Protein AF-A0A961WEQ8-F1 (afdb_monomer)

Sequence (179 aa):
ESLFETARTTGMIYLILLGAEMLKIFMSRAGLPQETAIFMANSGLEPMTVMILLLIALILLGCLMDSLSMILLVIPFFWPVLLEINGGLYQGAEGAGFGMSTEELKIWFGILALIVVELGLITPPVGMNVFVISALAEDTPMSETFKGVMPFFVAELLRVALLLAFPAVALWLPRLLSS

Foldseek 3Di:
DVVVVVVVVVVVLVVLLVVLVVVVVVCVVVCVLVVLLVVVLVVPDQLLVVVVVLLVVLLVVLLPDALSNCVSHVLSSNLSSSQVQQPHDADDLPPGSLSHGSVLVSQLSVVLSNLSSVLSCCDPDPVVVLVVVCVVVVPDDSVVSNVVCVVVSVVSVVVSVCCSVCVCVSCVVVVVVVD

Secondary structure (DSSP, 8-state):
-HHHHHHHHHHHHHHHHHHHHHHHHHHHHHTHHHHHHHHHHHTT--HHHHHHHHHHHHHHHHTTS-HHHIIIIIHHHHHHHHHHHHTSTT--STT-TTSS-HHHHHHHHHHHHHHHHHHHHHSTTT-HHHHHHHHH-TTS-HHHHHHHHHHHHHHHHHHHHHHHH-HHHHHHHHHHH--

Radius of gyration: 18.78 Å; Cα contacts (8 Å, |Δi|>4): 156; chains: 1; bounding box: 44×37×52 Å

Solvent-accessible surface area (backbone atoms only — not comparable to full-atom values): 9636 Å² total; per-residue (Å²): 107,71,68,57,54,52,50,51,54,52,48,52,53,52,50,51,52,52,54,28,53,53,48,51,53,50,41,61,72,69,38,51,39,58,53,53,24,52,52,50,63,71,64,74,60,54,52,66,57,53,50,54,54,49,51,52,51,43,34,62,47,17,26,76,42,57,60,68,61,39,61,60,42,52,51,66,48,50,45,57,26,55,33,53,57,28,62,33,90,84,28,47,38,78,87,17,50,76,57,41,28,42,68,56,47,50,52,50,48,51,53,53,50,53,53,33,33,57,47,7,32,60,38,89,84,54,12,53,60,54,49,55,51,37,68,73,37,79,92,49,60,62,69,56,56,53,58,69,44,46,64,55,54,53,53,50,52,51,48,52,52,48,46,67,77,38,50,62,72,72,43,50,61,58,55,64,73,75,105

Structure (mmCIF, N/CA/C/O backbone):
data_AF-A0A961WEQ8-F1
#
_entry.id   AF-A0A961WEQ8-F1
#
loop_
_atom_site.group_PDB
_atom_site.id
_atom_site.type_symbol
_atom_site.label_atom_id
_atom_site.label_alt_id
_atom_site.label_comp_id
_atom_site.label_asym_id
_atom_site.label_entity_id
_atom_site.label_seq_id
_atom_site.pdbx_PDB_ins_code
_atom_site.Cartn_x
_atom_site.Cartn_y
_atom_site.Cartn_z
_atom_site.occupancy
_atom_site.B_iso_or_equiv
_atom_site.auth_seq_id
_atom_site.auth_comp_id
_atom_site.auth_asym_id
_atom_site.auth_atom_id
_atom_site.pdbx_PDB_model_num
ATOM 1 N N . GLU A 1 1 ? -9.902 22.973 26.459 1.00 73.19 1 GLU A N 1
ATOM 2 C CA . GLU A 1 1 ? -9.708 21.509 26.504 1.00 73.19 1 GLU A CA 1
ATOM 3 C C . GLU A 1 1 ? -9.615 20.911 25.106 1.00 73.19 1 GLU A C 1
ATOM 5 O O . GLU A 1 1 ? -8.543 20.451 24.742 1.00 73.19 1 GLU A O 1
ATOM 10 N N . SER A 1 2 ? -10.638 21.080 24.263 1.00 85.19 2 SER A N 1
ATOM 11 C CA . SER A 1 2 ? -10.673 20.544 22.889 1.00 85.19 2 SER A CA 1
ATOM 12 C C . SER A 1 2 ? -9.506 21.010 21.999 1.00 85.19 2 SER A C 1
ATOM 14 O O . SER A 1 2 ? -8.975 20.232 21.220 1.00 85.19 2 SER A O 1
ATOM 16 N N . LEU A 1 3 ? -9.0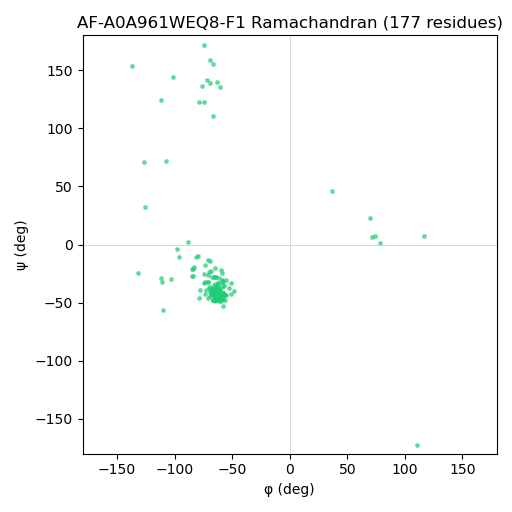33 22.259 22.146 1.00 90.56 3 LEU A N 1
ATOM 17 C CA . LEU A 1 3 ? -7.837 22.741 21.430 1.00 90.56 3 LEU A CA 1
ATOM 18 C C . LEU A 1 3 ? -6.551 22.011 21.846 1.00 90.56 3 LEU A C 1
ATOM 20 O O . LEU A 1 3 ? -5.668 21.805 21.019 1.00 90.56 3 LEU A O 1
ATOM 24 N N . PHE A 1 4 ? -6.438 21.624 23.118 1.00 91.50 4 PHE A N 1
ATOM 25 C CA . PHE A 1 4 ? -5.247 20.963 23.646 1.00 91.50 4 PHE A CA 1
ATOM 26 C C . PHE A 1 4 ? -5.213 19.484 23.242 1.00 91.50 4 PHE A C 1
ATOM 28 O O . PHE A 1 4 ? -4.163 18.986 22.844 1.00 91.50 4 PHE A O 1
ATOM 35 N N . GLU A 1 5 ? -6.364 18.804 23.253 1.00 88.81 5 GLU A N 1
ATOM 36 C CA . GLU A 1 5 ? -6.497 17.456 22.683 1.00 88.81 5 GLU A CA 1
ATOM 37 C C . GLU A 1 5 ? -6.168 17.430 21.189 1.00 88.81 5 GLU A C 1
ATOM 39 O O . GLU A 1 5 ? -5.339 16.627 20.762 1.00 88.81 5 GLU A O 1
ATOM 44 N N . THR A 1 6 ? -6.727 18.353 20.401 1.00 90.06 6 THR A N 1
ATOM 45 C CA . THR A 1 6 ? -6.411 18.447 18.968 1.00 90.06 6 THR A CA 1
ATOM 46 C C . THR A 1 6 ? -4.926 18.726 18.735 1.00 90.06 6 THR A C 1
ATOM 48 O O . THR A 1 6 ? -4.315 18.096 17.868 1.00 90.06 6 THR A O 1
ATOM 51 N N . ALA A 1 7 ? -4.309 19.614 19.524 1.00 91.81 7 ALA A N 1
ATOM 52 C CA . ALA A 1 7 ? -2.875 19.894 19.433 1.00 91.81 7 ALA A CA 1
ATOM 53 C C . ALA A 1 7 ? -2.022 18.661 19.773 1.00 91.81 7 ALA A C 1
ATOM 55 O O . ALA A 1 7 ? -1.022 18.403 19.105 1.00 91.81 7 ALA A O 1
ATOM 56 N N . ARG A 1 8 ? -2.439 17.859 20.761 1.00 90.44 8 ARG A N 1
ATOM 57 C CA . ARG A 1 8 ? -1.762 16.614 21.139 1.00 90.44 8 ARG A CA 1
ATOM 58 C C . ARG A 1 8 ? -1.826 15.570 20.023 1.00 90.44 8 ARG A C 1
ATOM 60 O O . ARG A 1 8 ? -0.788 15.024 19.658 1.00 90.44 8 ARG A O 1
ATOM 67 N N . THR A 1 9 ? -3.006 15.321 19.455 1.00 85.19 9 THR A N 1
ATOM 68 C CA . THR A 1 9 ? -3.180 14.361 18.348 1.00 85.19 9 THR A CA 1
ATOM 69 C C . THR A 1 9 ? -2.399 14.791 17.113 1.00 85.19 9 THR A C 1
ATOM 71 O O . THR A 1 9 ? -1.659 13.998 16.535 1.00 85.19 9 THR A O 1
ATOM 74 N N . THR A 1 10 ? -2.479 16.075 16.764 1.00 87.62 10 THR A N 1
ATOM 75 C CA . THR A 1 10 ? -1.721 16.649 15.646 1.00 87.62 10 THR A CA 1
ATOM 76 C C . THR A 1 10 ? -0.212 16.522 15.877 1.00 87.62 10 THR A C 1
ATOM 78 O O . THR A 1 10 ? 0.516 16.130 14.970 1.00 87.62 10 THR A O 1
ATOM 81 N N . GLY A 1 11 ? 0.267 16.767 17.102 1.00 89.50 11 GLY A N 1
ATOM 82 C CA . GLY A 1 11 ? 1.674 16.597 17.469 1.00 89.50 11 GLY A CA 1
ATOM 83 C C . GLY A 1 11 ? 2.178 15.159 17.314 1.00 89.50 11 GLY A C 1
ATOM 84 O O . GLY A 1 11 ? 3.276 14.957 16.799 1.00 89.50 11 GLY A O 1
ATOM 85 N N . MET A 1 12 ? 1.373 14.158 17.686 1.00 87.00 12 MET A N 1
ATOM 86 C CA . MET A 1 12 ? 1.713 12.744 17.465 1.00 87.00 12 MET A CA 1
ATOM 87 C C . MET A 1 12 ? 1.816 12.413 15.971 1.00 87.00 12 MET A C 1
ATOM 89 O O . MET A 1 12 ? 2.794 11.792 15.558 1.00 87.00 12 MET A O 1
ATOM 93 N N . ILE A 1 13 ? 0.867 12.885 15.155 1.00 85.00 13 ILE A N 1
ATOM 94 C CA . ILE A 1 13 ? 0.890 12.689 13.696 1.00 85.00 13 ILE A CA 1
ATOM 95 C C . ILE A 1 13 ? 2.147 13.323 13.084 1.00 85.00 13 ILE A C 1
ATOM 97 O O . ILE A 1 13 ? 2.836 12.676 12.298 1.00 85.00 13 ILE A O 1
ATOM 101 N N . TYR A 1 14 ? 2.501 14.552 13.473 1.00 86.44 14 TYR A N 1
ATOM 102 C CA . TYR A 1 14 ? 3.719 15.208 12.983 1.00 86.44 14 TYR A CA 1
ATOM 103 C C . TYR A 1 14 ? 5.002 14.490 13.403 1.00 86.44 14 TYR A C 1
ATOM 105 O O . TYR A 1 14 ? 5.952 14.440 12.624 1.00 86.44 14 TYR A O 1
ATOM 113 N N . LEU A 1 15 ? 5.041 13.916 14.605 1.00 87.19 15 LEU A N 1
ATOM 114 C CA . LEU A 1 15 ? 6.197 13.155 15.070 1.00 87.19 15 LEU A CA 1
ATOM 115 C C . LEU A 1 15 ? 6.368 11.861 14.258 1.00 87.19 15 LEU A C 1
ATOM 117 O O . LEU A 1 15 ? 7.484 11.549 13.841 1.00 87.19 15 LEU A O 1
ATOM 121 N N . ILE A 1 16 ? 5.266 11.166 13.954 1.00 84.38 16 ILE A N 1
ATOM 122 C CA . ILE A 1 16 ? 5.258 9.996 13.061 1.00 84.38 16 ILE A CA 1
ATOM 123 C C . ILE A 1 16 ? 5.713 10.394 11.651 1.00 84.38 16 ILE A C 1
ATOM 125 O O . ILE A 1 16 ? 6.602 9.750 11.102 1.00 84.38 16 ILE A O 1
ATOM 129 N N . LEU A 1 17 ? 5.175 11.485 11.089 1.00 84.38 17 LEU A N 1
ATOM 130 C CA . LEU A 1 17 ? 5.571 12.021 9.778 1.00 84.38 17 LEU A CA 1
ATOM 131 C C . LEU A 1 17 ? 7.072 12.328 9.703 1.00 84.38 17 LEU A C 1
ATOM 133 O O . LEU A 1 17 ? 7.726 11.997 8.716 1.00 84.38 17 LEU A O 1
ATOM 137 N N . LEU A 1 18 ? 7.630 12.939 10.751 1.00 88.00 18 LEU A N 1
ATOM 138 C CA . LEU A 1 18 ? 9.051 13.272 10.815 1.00 88.00 18 LEU A CA 1
ATOM 139 C C . LEU A 1 18 ? 9.913 12.008 10.862 1.00 88.00 18 LEU A C 1
ATOM 141 O O . LEU A 1 18 ? 10.860 11.884 10.084 1.00 88.00 18 LEU A O 1
ATOM 145 N N . GLY A 1 19 ? 9.570 11.053 11.732 1.00 85.38 19 GLY A N 1
ATOM 146 C CA . GLY A 1 19 ? 10.254 9.760 11.793 1.00 85.38 19 GLY A CA 1
ATOM 147 C C . GLY A 1 19 ? 10.168 9.004 10.466 1.00 85.38 19 GLY A C 1
ATOM 148 O O . GLY A 1 19 ? 11.154 8.410 10.026 1.00 85.38 19 GLY A O 1
ATOM 149 N N . ALA A 1 20 ? 9.020 9.098 9.792 1.00 81.81 20 ALA A N 1
ATOM 150 C CA . ALA A 1 20 ? 8.796 8.473 8.504 1.00 81.81 20 ALA A CA 1
ATOM 151 C C . ALA A 1 20 ? 9.684 9.055 7.400 1.00 81.81 20 ALA A C 1
ATOM 153 O O . ALA A 1 20 ? 10.364 8.307 6.695 1.00 81.81 20 ALA A O 1
ATOM 154 N N . GLU A 1 21 ? 9.752 10.382 7.291 1.00 84.38 21 GLU A N 1
ATOM 155 C CA . GLU A 1 21 ? 10.599 11.037 6.292 1.00 84.38 21 GLU A CA 1
ATOM 156 C C . GLU A 1 21 ? 12.091 10.784 6.570 1.00 84.38 21 GLU A C 1
ATOM 158 O O . GLU A 1 21 ? 12.861 10.532 5.642 1.00 84.38 21 GLU A O 1
ATOM 163 N N . MET A 1 22 ? 12.506 10.753 7.843 1.00 87.12 22 MET A N 1
ATOM 164 C CA . MET A 1 22 ? 13.874 10.369 8.211 1.00 87.12 22 MET A CA 1
ATOM 165 C C . MET A 1 22 ? 14.202 8.930 7.792 1.00 87.12 22 MET A C 1
ATOM 167 O O . MET A 1 22 ? 15.262 8.696 7.203 1.00 87.12 22 MET A O 1
ATOM 171 N N . LEU A 1 23 ? 13.303 7.973 8.053 1.00 81.94 23 LEU A N 1
ATOM 172 C CA . LEU A 1 23 ? 13.495 6.578 7.653 1.00 81.94 23 LEU A CA 1
ATOM 173 C C . LEU A 1 23 ? 13.545 6.440 6.130 1.00 81.94 23 LEU A C 1
ATOM 175 O O . LEU A 1 23 ? 14.415 5.751 5.605 1.00 81.94 23 LEU A O 1
ATOM 179 N N . LYS A 1 24 ? 12.668 7.140 5.411 1.00 77.69 24 LYS A N 1
ATOM 180 C CA . LYS A 1 24 ? 12.648 7.176 3.946 1.00 77.69 24 LYS A CA 1
ATOM 181 C C . LYS A 1 24 ? 13.964 7.699 3.365 1.00 77.69 24 LYS A C 1
ATOM 183 O O . LYS A 1 24 ? 14.511 7.081 2.454 1.00 77.69 24 LYS A O 1
ATOM 188 N N . ILE A 1 25 ? 14.513 8.790 3.909 1.00 83.75 25 ILE A N 1
ATOM 189 C CA . ILE A 1 25 ? 15.822 9.322 3.490 1.00 83.75 25 ILE A CA 1
ATOM 190 C C . ILE A 1 25 ? 16.933 8.308 3.776 1.00 83.75 25 ILE A C 1
ATOM 192 O O . ILE A 1 25 ? 17.794 8.086 2.924 1.00 83.75 25 ILE A O 1
ATOM 196 N N . PHE A 1 26 ? 16.916 7.675 4.952 1.00 86.00 26 PHE A N 1
ATOM 197 C CA . PHE A 1 26 ? 17.895 6.652 5.312 1.00 86.00 26 PHE A CA 1
ATOM 198 C C . PHE A 1 26 ? 17.836 5.447 4.364 1.00 86.00 26 PHE A C 1
ATOM 200 O O . PHE A 1 26 ? 18.863 5.050 3.828 1.00 86.00 26 PHE A O 1
ATOM 207 N N . MET A 1 27 ? 16.642 4.915 4.096 1.00 80.06 27 MET A N 1
ATOM 208 C CA . MET A 1 27 ? 16.407 3.799 3.171 1.00 80.06 27 MET A CA 1
ATOM 209 C C . MET A 1 27 ? 16.844 4.135 1.741 1.00 80.06 27 MET A C 1
ATOM 211 O O . MET A 1 27 ? 17.509 3.328 1.094 1.00 80.06 27 MET A O 1
ATOM 215 N N . SER A 1 28 ? 16.511 5.339 1.261 1.00 80.38 28 SER A N 1
ATOM 216 C CA . SER A 1 28 ? 16.930 5.823 -0.057 1.00 80.38 28 SER A CA 1
ATOM 217 C C . SER A 1 28 ? 18.452 5.940 -0.157 1.00 80.38 28 SER A C 1
ATOM 219 O O . SER A 1 28 ? 19.027 5.524 -1.158 1.00 80.38 28 SER A O 1
ATOM 221 N N . ARG A 1 29 ? 19.125 6.428 0.894 1.00 84.00 29 ARG A N 1
ATOM 222 C CA . ARG A 1 29 ? 20.596 6.475 0.944 1.00 84.00 29 ARG A CA 1
ATOM 223 C C . ARG A 1 29 ? 21.244 5.104 1.102 1.00 84.00 29 ARG A C 1
ATOM 225 O O . ARG A 1 29 ? 22.339 4.907 0.592 1.00 84.00 29 ARG A O 1
ATOM 232 N N . ALA A 1 30 ? 20.590 4.179 1.799 1.00 86.75 30 ALA A N 1
ATOM 233 C CA . ALA A 1 30 ? 21.042 2.800 1.939 1.00 86.75 30 ALA A CA 1
ATOM 234 C C . ALA A 1 30 ? 20.909 1.999 0.631 1.00 86.75 30 ALA A C 1
ATOM 236 O O . ALA A 1 30 ? 21.457 0.907 0.541 1.00 86.75 30 ALA A O 1
ATOM 237 N N . GLY A 1 31 ? 20.178 2.514 -0.365 1.00 83.06 31 GLY A N 1
ATOM 238 C CA . GLY A 1 31 ? 19.984 1.852 -1.656 1.00 83.06 31 GLY A CA 1
ATOM 239 C C . GLY A 1 31 ? 19.037 0.652 -1.607 1.00 83.06 31 GLY A C 1
ATOM 240 O O . GLY A 1 31 ? 18.882 -0.030 -2.612 1.00 83.06 31 GLY A O 1
ATOM 241 N N . LEU A 1 32 ? 18.360 0.403 -0.480 1.00 84.19 32 LEU A N 1
ATOM 242 C CA . LEU A 1 32 ? 17.487 -0.764 -0.305 1.00 84.19 32 LEU A CA 1
ATOM 243 C C . LEU A 1 32 ? 16.360 -0.866 -1.347 1.00 84.19 32 LEU A C 1
ATOM 245 O O . LEU A 1 32 ? 16.153 -1.968 -1.860 1.00 84.19 32 LEU A O 1
ATOM 249 N N . PRO A 1 33 ? 15.655 0.226 -1.716 1.00 77.69 33 PRO A N 1
ATOM 250 C CA . PRO A 1 33 ? 14.666 0.160 -2.789 1.00 77.69 33 PRO A CA 1
ATOM 251 C C . PRO A 1 33 ? 15.295 -0.235 -4.132 1.00 77.69 33 PRO A C 1
ATOM 253 O O . PRO A 1 33 ? 14.725 -1.051 -4.848 1.00 77.69 33 PRO A O 1
ATOM 256 N N . GLN A 1 34 ? 16.488 0.287 -4.440 1.00 80.75 34 GLN A N 1
ATOM 257 C CA . GLN A 1 34 ? 17.224 -0.011 -5.672 1.00 80.75 34 GLN A CA 1
ATOM 258 C C . GLN A 1 34 ? 17.684 -1.472 -5.723 1.00 80.75 34 GLN A C 1
ATOM 260 O O . GLN A 1 34 ? 17.438 -2.158 -6.707 1.00 80.75 34 GLN A O 1
ATOM 265 N N . GLU A 1 35 ? 18.291 -1.973 -4.648 1.00 85.38 35 GLU A N 1
ATOM 266 C CA . GLU A 1 35 ? 18.732 -3.370 -4.543 1.00 85.38 35 GLU A CA 1
ATOM 267 C C . GLU A 1 35 ? 17.549 -4.342 -4.645 1.00 85.38 35 GLU A C 1
ATOM 269 O O . GLU A 1 35 ? 17.616 -5.343 -5.355 1.00 85.38 35 GLU A O 1
ATOM 274 N N . THR A 1 36 ? 16.423 -4.017 -4.000 1.00 81.94 36 THR A N 1
ATOM 275 C CA . THR A 1 36 ? 15.193 -4.818 -4.097 1.00 81.94 36 THR A CA 1
ATOM 276 C C . THR A 1 36 ? 14.646 -4.814 -5.524 1.00 81.94 36 THR A C 1
ATOM 278 O O . THR A 1 36 ? 14.237 -5.856 -6.029 1.00 81.94 36 THR A O 1
ATOM 281 N N . ALA A 1 37 ? 14.670 -3.661 -6.195 1.00 76.38 37 ALA A N 1
ATOM 282 C CA . ALA A 1 37 ? 14.246 -3.537 -7.583 1.00 76.38 37 ALA A CA 1
ATOM 283 C C . ALA A 1 37 ? 15.111 -4.379 -8.527 1.00 76.38 37 ALA A C 1
ATOM 285 O O . ALA A 1 37 ? 14.575 -5.135 -9.332 1.00 76.38 37 ALA A O 1
ATOM 286 N N . ILE A 1 38 ? 16.435 -4.316 -8.372 1.00 79.94 38 ILE A N 1
ATOM 287 C CA . ILE A 1 38 ? 17.396 -5.099 -9.158 1.00 79.94 38 ILE A CA 1
ATOM 288 C C . ILE A 1 38 ? 17.213 -6.595 -8.891 1.00 79.94 38 ILE A C 1
ATOM 290 O O . ILE A 1 38 ? 17.213 -7.395 -9.825 1.00 79.94 38 ILE A O 1
ATOM 294 N N . PHE A 1 39 ? 17.016 -6.992 -7.632 1.00 83.69 39 PHE A N 1
ATOM 295 C CA . PHE A 1 39 ? 16.738 -8.380 -7.273 1.00 83.69 39 PHE A CA 1
ATOM 296 C C . PHE A 1 39 ? 15.462 -8.894 -7.951 1.00 83.69 39 PHE A C 1
ATOM 298 O O . PHE A 1 39 ? 15.468 -9.977 -8.536 1.00 83.69 39 PHE A O 1
ATOM 305 N N . MET A 1 40 ? 14.386 -8.102 -7.937 1.00 80.06 40 MET A N 1
ATOM 306 C CA . MET A 1 40 ? 13.128 -8.470 -8.591 1.00 80.06 40 MET A CA 1
ATOM 307 C C . MET A 1 40 ? 13.248 -8.468 -10.117 1.00 80.06 40 MET A C 1
ATOM 309 O O . MET A 1 40 ? 12.773 -9.406 -10.752 1.00 80.06 40 MET A O 1
ATOM 313 N N . ALA A 1 41 ? 13.942 -7.499 -10.712 1.00 74.88 41 ALA A N 1
ATOM 314 C CA . ALA A 1 41 ? 14.192 -7.459 -12.152 1.00 74.88 41 ALA A CA 1
ATOM 315 C C . ALA A 1 41 ? 15.016 -8.670 -12.633 1.00 74.88 41 ALA A C 1
ATOM 317 O O . ALA A 1 41 ? 14.730 -9.241 -13.683 1.00 74.88 41 ALA A O 1
ATOM 318 N N . ASN A 1 42 ? 15.991 -9.121 -11.838 1.00 81.12 42 ASN A N 1
ATOM 319 C CA . ASN A 1 42 ? 16.820 -10.289 -12.151 1.00 81.12 42 ASN A CA 1
ATOM 320 C C . ASN A 1 42 ? 16.161 -11.634 -11.809 1.00 81.12 42 ASN A C 1
ATOM 322 O O . ASN A 1 42 ? 16.667 -12.680 -12.212 1.00 81.12 42 ASN A O 1
ATOM 326 N N . SER A 1 43 ? 15.043 -11.631 -11.077 1.00 78.81 43 SER A N 1
ATOM 327 C CA . SER A 1 43 ? 14.330 -12.857 -10.692 1.00 78.81 43 SER A CA 1
ATOM 328 C C . SER A 1 43 ? 13.648 -13.566 -11.871 1.00 78.81 43 SER A C 1
ATOM 330 O O . SER A 1 43 ? 13.245 -14.721 -11.741 1.00 78.81 43 SER A O 1
ATOM 332 N N . GLY A 1 44 ? 13.510 -12.889 -13.019 1.00 79.25 44 GLY A N 1
ATOM 333 C CA . GLY A 1 44 ? 12.807 -13.403 -14.198 1.00 79.25 44 GLY A CA 1
ATOM 334 C C . GLY A 1 44 ? 11.285 -13.471 -14.039 1.00 79.25 44 GLY A C 1
ATOM 335 O O . GLY A 1 44 ? 10.608 -14.014 -14.911 1.00 79.25 44 GLY A O 1
ATOM 336 N N . LEU A 1 45 ? 10.740 -12.945 -12.938 1.00 82.62 45 LEU A N 1
ATOM 337 C CA . LEU A 1 45 ? 9.302 -12.872 -12.712 1.00 82.62 45 LEU A CA 1
ATOM 338 C C . LEU A 1 45 ? 8.662 -11.817 -13.613 1.00 82.62 45 LEU A C 1
ATOM 340 O O . LEU A 1 45 ? 9.195 -10.726 -13.812 1.00 82.62 45 LEU A O 1
ATOM 344 N N . GLU A 1 46 ? 7.472 -12.133 -14.114 1.00 85.81 46 GLU A N 1
ATOM 345 C CA . GLU A 1 46 ? 6.658 -11.167 -14.840 1.00 85.81 46 GLU A CA 1
ATOM 346 C C . GLU A 1 46 ? 6.252 -10.006 -13.905 1.00 85.81 46 GLU A C 1
ATOM 348 O O . GLU A 1 46 ? 5.875 -10.266 -12.754 1.00 85.81 46 GLU A O 1
ATOM 353 N N . PRO A 1 47 ? 6.253 -8.742 -14.374 1.00 84.75 47 PRO A N 1
ATOM 354 C CA . PRO A 1 47 ? 5.882 -7.569 -13.576 1.00 84.75 47 PRO A CA 1
ATOM 355 C C . PRO A 1 47 ? 4.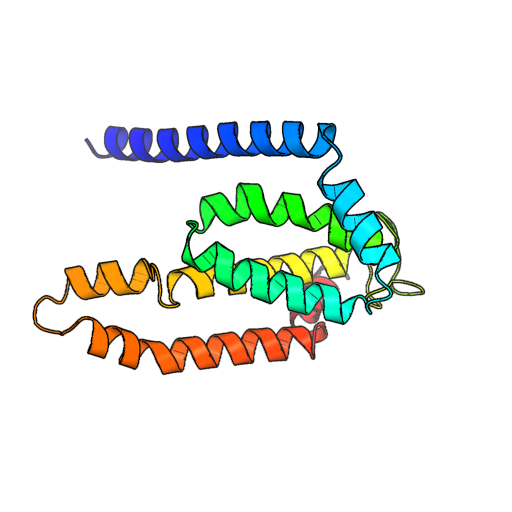570 -7.727 -12.796 1.00 84.75 47 PRO A C 1
ATOM 357 O O . PRO A 1 47 ? 4.493 -7.374 -11.617 1.00 84.75 47 PRO A O 1
ATOM 360 N N . MET A 1 48 ? 3.555 -8.346 -13.410 1.00 85.44 48 MET A N 1
ATOM 361 C CA . MET A 1 48 ? 2.265 -8.602 -12.764 1.00 85.44 48 MET A CA 1
ATOM 362 C C . MET A 1 48 ? 2.378 -9.552 -11.562 1.00 85.44 48 MET A C 1
ATOM 364 O O . MET A 1 48 ? 1.716 -9.356 -10.543 1.00 85.44 48 MET A O 1
ATOM 368 N N . THR A 1 49 ? 3.260 -10.551 -11.637 1.00 86.25 49 THR A N 1
ATOM 369 C CA . THR A 1 49 ? 3.507 -11.473 -10.520 1.00 86.25 49 THR A CA 1
ATOM 370 C C . THR A 1 49 ? 4.150 -10.738 -9.347 1.00 86.25 49 THR A C 1
ATOM 372 O O . THR A 1 49 ? 3.754 -10.947 -8.200 1.00 86.25 49 THR A O 1
ATOM 375 N N . VAL A 1 50 ? 5.087 -9.823 -9.623 1.00 87.75 50 VAL A N 1
ATOM 376 C CA . VAL A 1 50 ? 5.707 -8.985 -8.584 1.00 87.75 50 VAL A CA 1
ATOM 377 C C . VAL A 1 50 ? 4.665 -8.087 -7.917 1.00 87.75 50 VAL A C 1
ATOM 379 O O . VAL A 1 50 ? 4.649 -7.991 -6.692 1.00 87.75 50 VAL A O 1
ATOM 382 N N . MET A 1 51 ? 3.751 -7.492 -8.691 1.00 88.31 51 MET A N 1
ATOM 383 C CA . MET A 1 51 ? 2.652 -6.691 -8.142 1.00 88.31 51 MET A CA 1
ATOM 384 C C . MET A 1 51 ? 1.752 -7.515 -7.215 1.00 88.31 51 MET A C 1
ATOM 386 O O . MET A 1 51 ? 1.457 -7.080 -6.107 1.00 88.31 51 MET A O 1
ATOM 390 N N . ILE A 1 52 ? 1.350 -8.721 -7.624 1.00 88.50 52 ILE A N 1
ATOM 391 C CA . ILE A 1 52 ? 0.506 -9.594 -6.794 1.00 88.50 52 ILE A CA 1
ATOM 392 C C . ILE A 1 52 ? 1.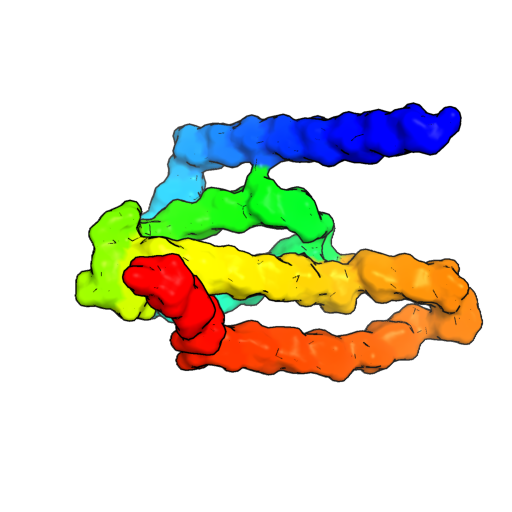221 -9.964 -5.488 1.00 88.50 52 ILE A C 1
ATOM 394 O O . ILE A 1 52 ? 0.630 -9.854 -4.413 1.00 88.50 52 ILE A O 1
ATOM 398 N N . LEU A 1 53 ? 2.496 -10.358 -5.558 1.00 88.88 53 LEU A N 1
ATOM 399 C CA . LEU A 1 53 ? 3.297 -10.675 -4.372 1.00 88.88 53 LEU A CA 1
ATOM 400 C C . LEU A 1 53 ? 3.436 -9.470 -3.437 1.00 88.88 53 LEU A C 1
ATOM 402 O O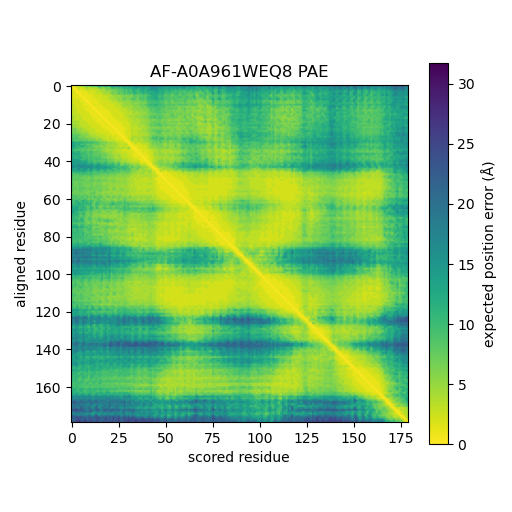 . LEU A 1 53 ? 3.313 -9.614 -2.221 1.00 88.88 53 LEU A O 1
ATOM 406 N N . LEU A 1 54 ? 3.643 -8.282 -4.003 1.00 89.75 54 LEU A N 1
ATOM 407 C CA . LEU A 1 54 ? 3.716 -7.034 -3.259 1.00 89.75 54 LEU A CA 1
ATOM 408 C C . LEU A 1 54 ? 2.386 -6.720 -2.569 1.00 89.75 54 LEU A C 1
ATOM 410 O O . LEU A 1 54 ? 2.394 -6.403 -1.385 1.00 89.75 54 LEU A O 1
ATOM 414 N N . LEU A 1 55 ? 1.245 -6.855 -3.252 1.00 89.31 55 LEU A N 1
ATOM 415 C CA . LEU A 1 55 ? -0.071 -6.638 -2.643 1.00 89.31 55 LEU A CA 1
ATOM 416 C C . LEU A 1 55 ? -0.337 -7.630 -1.508 1.00 89.31 55 LEU A C 1
ATOM 418 O O . LEU A 1 55 ? -0.817 -7.224 -0.456 1.00 89.31 55 LEU A O 1
ATOM 422 N N . ILE A 1 56 ? 0.028 -8.905 -1.667 1.00 88.62 56 ILE A N 1
ATOM 423 C CA . ILE A 1 56 ? -0.079 -9.901 -0.589 1.00 88.62 56 ILE A CA 1
ATOM 424 C C . ILE A 1 56 ? 0.802 -9.502 0.602 1.00 88.62 56 ILE A C 1
ATOM 426 O O . ILE A 1 56 ? 0.347 -9.538 1.745 1.00 88.62 56 ILE A O 1
ATOM 430 N N . ALA A 1 57 ? 2.043 -9.077 0.351 1.00 88.69 57 ALA A N 1
ATOM 431 C CA . ALA A 1 57 ? 2.932 -8.592 1.401 1.00 88.69 57 ALA A CA 1
ATOM 432 C C . ALA A 1 57 ? 2.364 -7.346 2.102 1.00 88.69 57 ALA A C 1
ATOM 434 O O . ALA A 1 57 ? 2.431 -7.259 3.327 1.00 88.69 57 ALA A O 1
ATOM 435 N N . LEU A 1 58 ? 1.754 -6.418 1.355 1.00 88.81 58 LEU A N 1
ATOM 436 C CA . LEU A 1 58 ? 1.068 -5.247 1.903 1.00 88.81 58 LEU A CA 1
ATOM 437 C C . LEU A 1 58 ? -0.159 -5.633 2.735 1.00 88.81 58 LEU A C 1
ATOM 439 O O . LEU A 1 58 ? -0.354 -5.047 3.790 1.00 88.81 58 LEU A O 1
ATOM 443 N N . ILE A 1 59 ? -0.947 -6.636 2.339 1.00 87.44 59 ILE A N 1
ATOM 444 C CA . ILE A 1 59 ? -2.064 -7.137 3.161 1.00 87.44 59 ILE A CA 1
ATOM 445 C C . ILE A 1 59 ? -1.535 -7.651 4.507 1.00 87.44 59 ILE A C 1
ATOM 447 O O . ILE A 1 59 ? -2.063 -7.294 5.560 1.00 87.44 59 ILE A O 1
ATOM 451 N N . LEU A 1 60 ? -0.459 -8.446 4.491 1.00 86.50 60 LEU A N 1
ATOM 452 C CA . LEU A 1 60 ? 0.150 -8.995 5.708 1.00 86.50 60 LEU A CA 1
ATOM 453 C C . LEU A 1 60 ? 0.771 -7.910 6.601 1.00 86.50 60 LEU A C 1
ATOM 455 O O . LEU A 1 60 ? 0.638 -7.971 7.821 1.00 86.50 60 LEU A O 1
ATOM 459 N N . LEU A 1 61 ? 1.423 -6.904 6.013 1.00 85.75 61 LEU A N 1
ATOM 460 C CA . LEU A 1 61 ? 1.961 -5.751 6.745 1.00 85.75 61 LEU A CA 1
ATOM 461 C C . LEU A 1 61 ? 0.852 -4.842 7.289 1.00 85.75 61 LEU A C 1
ATOM 463 O O . LEU A 1 61 ? 0.971 -4.330 8.399 1.00 85.75 61 LEU A O 1
ATOM 467 N N . GLY A 1 62 ? -0.233 -4.658 6.536 1.00 84.25 62 GLY A N 1
ATOM 468 C CA . GLY A 1 62 ? -1.354 -3.780 6.891 1.00 84.25 62 GLY A CA 1
ATOM 469 C C . GLY A 1 62 ? -2.169 -4.332 8.051 1.00 84.25 62 GLY A C 1
ATOM 470 O O . GLY A 1 62 ? -2.781 -3.590 8.805 1.00 84.25 62 GLY A O 1
ATOM 471 N N . CYS A 1 63 ? -2.101 -5.643 8.252 1.00 82.12 63 CYS A N 1
ATOM 472 C CA . CYS A 1 63 ? -2.610 -6.296 9.445 1.00 82.12 63 CYS A CA 1
ATOM 473 C C . CYS A 1 63 ? -1.863 -5.909 10.734 1.00 82.12 63 CYS A C 1
ATOM 475 O O . CYS A 1 63 ? -2.395 -6.143 11.812 1.00 82.12 63 CYS A O 1
ATOM 477 N N . LEU A 1 64 ? -0.631 -5.392 10.653 1.00 78.44 64 LEU A N 1
ATOM 478 C CA . LEU A 1 64 ? 0.214 -5.052 11.810 1.00 78.44 64 LEU A CA 1
ATOM 479 C C . LEU A 1 64 ? 0.405 -3.542 11.984 1.00 78.44 64 LEU A C 1
ATOM 481 O O . LEU A 1 64 ? 0.578 -3.073 13.107 1.00 78.44 64 LEU A O 1
ATOM 485 N N . MET A 1 65 ? 0.419 -2.796 10.879 1.00 83.94 65 MET A N 1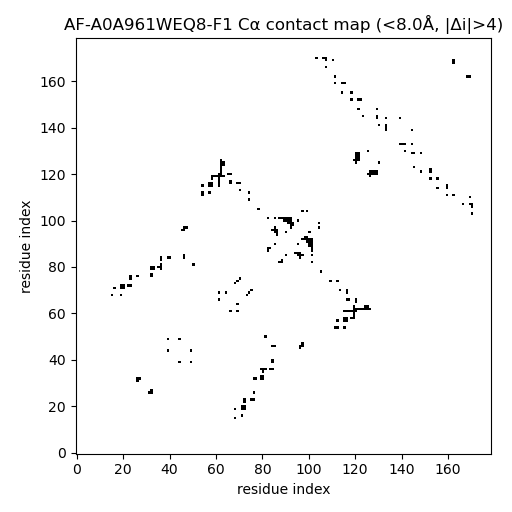
ATOM 486 C CA . MET A 1 65 ? 0.669 -1.357 1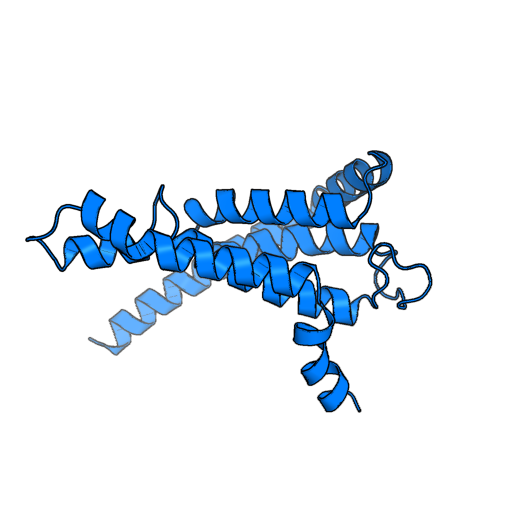0.851 1.00 83.94 65 MET A CA 1
ATOM 487 C C . MET A 1 65 ? -0.634 -0.571 10.710 1.00 83.94 65 MET A C 1
ATOM 489 O O . MET A 1 65 ? -1.538 -0.981 9.989 1.00 83.94 65 MET A O 1
ATOM 493 N N . ASP A 1 66 ? -0.714 0.593 11.355 1.00 81.94 66 ASP A N 1
ATOM 494 C CA . ASP A 1 66 ? -1.811 1.532 11.131 1.00 81.94 66 ASP A CA 1
ATOM 495 C C . ASP A 1 66 ? -1.738 2.173 9.732 1.00 81.94 66 ASP A C 1
ATOM 497 O O . ASP A 1 66 ? -0.677 2.229 9.095 1.00 81.94 66 ASP A O 1
ATOM 501 N N . SER A 1 67 ? -2.876 2.684 9.252 1.00 83.25 67 SER A N 1
ATOM 502 C CA . SER A 1 67 ? -3.008 3.192 7.884 1.00 83.25 67 SER A CA 1
ATOM 503 C C . SER A 1 67 ? -2.100 4.382 7.583 1.00 83.25 67 SER A C 1
ATOM 505 O O . SER A 1 67 ? -1.499 4.435 6.508 1.00 83.25 67 SER A O 1
ATOM 507 N N . LEU A 1 68 ? -1.944 5.315 8.526 1.00 83.38 68 LEU A N 1
ATOM 508 C CA . LEU A 1 68 ? -1.087 6.486 8.342 1.00 83.38 68 LEU A CA 1
ATOM 509 C C . LEU A 1 68 ? 0.383 6.077 8.256 1.00 83.38 68 LEU A C 1
ATOM 511 O O . LEU A 1 68 ? 1.070 6.484 7.318 1.00 83.38 68 LEU A O 1
ATOM 515 N N . SER A 1 69 ? 0.860 5.230 9.170 1.00 82.81 69 SER A N 1
ATOM 516 C CA . SER A 1 69 ? 2.231 4.714 9.118 1.00 82.81 69 SER A CA 1
ATOM 517 C C . SER A 1 69 ? 2.508 3.987 7.805 1.00 82.81 69 SER A C 1
ATOM 519 O O . SER A 1 69 ? 3.555 4.195 7.192 1.00 82.81 69 SER A O 1
ATOM 521 N N . MET A 1 70 ? 1.562 3.176 7.326 1.00 86.44 70 MET A N 1
ATOM 522 C CA . MET A 1 70 ? 1.722 2.449 6.070 1.00 86.44 70 MET A CA 1
ATOM 523 C C . MET A 1 70 ? 1.817 3.387 4.858 1.00 86.44 70 MET A C 1
ATOM 525 O O . MET A 1 70 ? 2.717 3.228 4.028 1.00 86.44 70 MET A O 1
ATOM 529 N N . ILE A 1 71 ? 0.941 4.391 4.774 1.00 86.75 71 ILE A N 1
ATOM 530 C CA . ILE A 1 71 ? 0.933 5.364 3.671 1.00 86.75 71 ILE A CA 1
ATOM 531 C C . ILE A 1 71 ? 2.224 6.189 3.642 1.00 86.75 71 ILE A C 1
ATOM 533 O O . ILE A 1 71 ? 2.746 6.484 2.567 1.00 86.75 71 ILE A O 1
ATOM 537 N N . LEU A 1 72 ? 2.762 6.541 4.809 1.00 84.06 72 LEU A N 1
ATOM 538 C CA . LEU A 1 72 ? 3.930 7.415 4.926 1.00 84.06 72 LEU A CA 1
ATOM 539 C C . LEU A 1 72 ? 5.266 6.688 4.776 1.00 84.06 72 LEU A C 1
ATOM 541 O O . LEU A 1 72 ? 6.249 7.303 4.368 1.00 84.06 72 LEU A O 1
ATOM 545 N N . LEU A 1 73 ? 5.314 5.396 5.099 1.00 82.38 73 LEU A N 1
ATOM 546 C CA . LEU A 1 73 ? 6.548 4.611 5.088 1.00 82.38 73 LEU A CA 1
ATOM 547 C C . LEU A 1 73 ? 6.591 3.589 3.963 1.00 82.38 73 LEU A C 1
ATOM 549 O O . LEU A 1 73 ? 7.523 3.569 3.162 1.00 82.38 73 LEU A O 1
ATOM 553 N N . VAL A 1 74 ? 5.587 2.722 3.918 1.00 85.81 74 VAL A N 1
ATOM 554 C CA . VAL A 1 74 ? 5.629 1.487 3.137 1.00 85.81 74 VAL A CA 1
ATOM 555 C C . VAL A 1 74 ? 5.368 1.773 1.658 1.00 85.81 74 VAL A C 1
ATOM 557 O O . VAL A 1 74 ? 6.124 1.331 0.796 1.00 85.81 74 VAL A O 1
ATOM 560 N N . ILE A 1 75 ? 4.347 2.576 1.350 1.00 87.62 75 ILE A N 1
ATOM 561 C CA . ILE A 1 75 ? 4.017 2.961 -0.033 1.00 87.62 75 ILE A CA 1
ATOM 562 C C . ILE A 1 75 ? 5.193 3.663 -0.743 1.00 87.62 75 ILE A C 1
ATOM 564 O O . ILE A 1 75 ? 5.585 3.208 -1.823 1.00 87.62 75 ILE A O 1
ATOM 568 N N . PRO A 1 76 ? 5.806 4.732 -0.190 1.00 82.88 76 PRO A N 1
ATOM 569 C CA . PRO A 1 76 ? 6.924 5.400 -0.856 1.00 82.88 76 PRO A CA 1
ATOM 570 C C . PRO A 1 76 ? 8.188 4.538 -0.916 1.00 82.88 76 PRO A C 1
ATOM 572 O O . PRO A 1 76 ? 9.017 4.768 -1.792 1.00 82.88 76 PRO A O 1
ATOM 575 N N . PHE A 1 77 ? 8.338 3.554 -0.025 1.00 84.50 77 PHE A N 1
ATOM 576 C CA . PHE A 1 77 ? 9.428 2.582 -0.085 1.00 84.50 77 PHE A CA 1
ATOM 577 C C . PHE A 1 77 ? 9.295 1.634 -1.286 1.00 84.50 77 PHE A C 1
ATOM 579 O O . PHE A 1 77 ? 10.283 1.371 -1.968 1.00 84.50 77 PHE A O 1
ATOM 586 N N . PHE A 1 78 ? 8.085 1.148 -1.570 1.00 85.56 78 PHE A N 1
ATOM 587 C CA . PHE A 1 78 ? 7.839 0.215 -2.674 1.00 85.56 78 PHE A CA 1
ATOM 588 C C . PHE A 1 78 ? 7.666 0.892 -4.040 1.00 85.56 78 PHE A C 1
ATOM 590 O O . PHE A 1 78 ? 7.849 0.247 -5.072 1.00 85.56 78 PHE A O 1
ATOM 597 N N . TRP A 1 79 ? 7.354 2.190 -4.076 1.00 85.75 79 TRP A N 1
ATOM 598 C CA . TRP A 1 79 ? 7.181 2.923 -5.332 1.00 85.75 79 TRP A CA 1
ATOM 599 C C . TRP A 1 79 ? 8.403 2.857 -6.279 1.00 85.75 79 TRP A C 1
ATOM 601 O O . TRP A 1 79 ? 8.210 2.529 -7.450 1.00 85.75 79 TRP A O 1
ATOM 611 N N . PRO A 1 80 ? 9.656 3.087 -5.827 1.00 84.94 80 PRO A N 1
ATOM 612 C CA . PRO A 1 80 ? 10.843 2.951 -6.675 1.00 84.94 80 PRO A CA 1
ATOM 613 C C . PRO A 1 80 ? 11.023 1.554 -7.283 1.00 84.94 80 PRO A C 1
ATOM 615 O O . PRO A 1 80 ? 11.510 1.442 -8.402 1.00 84.94 80 PRO A O 1
ATOM 618 N N . VAL A 1 81 ? 10.602 0.498 -6.575 1.00 85.56 81 VAL A N 1
ATOM 619 C CA . VAL A 1 81 ? 10.679 -0.889 -7.063 1.00 85.56 81 VAL A CA 1
ATOM 620 C C . VAL A 1 81 ? 9.777 -1.075 -8.280 1.00 85.56 81 VAL A C 1
ATOM 622 O O . VAL A 1 81 ? 10.212 -1.592 -9.306 1.00 85.56 81 VAL A O 1
ATOM 625 N N . LEU A 1 82 ? 8.532 -0.602 -8.193 1.00 87.56 82 LEU A N 1
ATOM 626 C CA . LEU A 1 82 ? 7.573 -0.668 -9.298 1.00 87.56 82 LEU A CA 1
ATOM 627 C C . LEU A 1 82 ? 7.984 0.215 -10.476 1.00 87.56 82 LEU A C 1
ATOM 629 O O . LEU A 1 82 ? 7.783 -0.164 -11.626 1.00 87.56 82 LEU A O 1
ATOM 633 N N . LEU A 1 83 ? 8.575 1.373 -10.187 1.00 86.81 83 LEU A N 1
ATOM 634 C CA . LEU A 1 83 ? 9.077 2.299 -11.193 1.00 86.81 83 LEU A CA 1
ATOM 635 C C . LEU A 1 83 ? 10.186 1.672 -12.047 1.00 86.81 83 LEU A C 1
ATOM 637 O O . LEU A 1 83 ? 10.144 1.780 -13.271 1.00 86.81 83 LEU A O 1
ATOM 641 N N . GLU A 1 84 ? 11.144 0.995 -11.413 1.00 84.75 84 GLU A N 1
ATOM 642 C CA . GLU A 1 84 ? 12.240 0.314 -12.108 1.00 84.75 84 GLU A CA 1
ATOM 643 C C . GLU A 1 84 ? 11.716 -0.836 -12.977 1.00 84.75 84 GLU A C 1
ATOM 645 O O . GLU A 1 84 ? 12.049 -0.924 -14.156 1.00 84.75 84 GLU A O 1
ATOM 650 N N . ILE A 1 85 ? 10.816 -1.662 -12.429 1.00 84.81 85 ILE A N 1
ATOM 651 C CA . ILE A 1 85 ? 10.187 -2.777 -13.158 1.00 84.81 85 ILE A CA 1
ATOM 652 C C . ILE A 1 85 ? 9.364 -2.269 -14.349 1.00 84.81 85 ILE A C 1
ATOM 654 O O . ILE A 1 85 ? 9.284 -2.938 -15.379 1.00 84.81 85 ILE A O 1
ATOM 658 N N . ASN A 1 86 ? 8.753 -1.086 -14.233 1.00 84.06 86 ASN A N 1
ATOM 659 C CA . ASN A 1 86 ? 7.990 -0.509 -15.332 1.00 84.06 86 ASN A CA 1
ATOM 660 C C . ASN A 1 86 ? 8.876 -0.035 -16.488 1.00 84.06 86 ASN A C 1
ATOM 662 O O . ASN A 1 86 ? 8.383 -0.007 -17.607 1.00 84.06 86 ASN A O 1
ATOM 666 N N . GLY A 1 87 ? 10.141 0.323 -16.244 1.00 78.00 87 GLY A N 1
ATOM 667 C CA . GLY A 1 87 ? 11.050 0.910 -17.240 1.00 78.00 87 GLY A CA 1
ATOM 668 C C . GLY A 1 87 ? 11.518 2.337 -16.917 1.00 78.00 87 GLY A C 1
ATOM 669 O O . GLY A 1 87 ? 12.186 2.964 -17.735 1.00 78.00 87 GLY A O 1
ATOM 670 N N . GLY A 1 88 ? 11.197 2.863 -15.728 1.00 79.50 88 GLY A N 1
ATOM 671 C CA . GLY A 1 88 ? 11.725 4.127 -15.206 1.00 79.50 88 GLY A CA 1
ATOM 672 C C . GLY A 1 88 ? 10.720 5.285 -15.102 1.00 79.50 88 GLY A C 1
ATOM 673 O O . GLY A 1 88 ? 9.507 5.144 -15.270 1.00 79.50 88 GLY A O 1
ATOM 674 N N . LEU A 1 89 ? 11.245 6.476 -14.781 1.00 73.69 89 LEU A N 1
ATOM 675 C CA . LEU A 1 89 ? 10.463 7.684 -14.453 1.00 73.69 89 LEU A CA 1
ATOM 676 C C . LEU A 1 89 ? 9.609 8.233 -15.605 1.00 73.69 89 LEU A C 1
ATOM 678 O O . LEU A 1 89 ? 8.577 8.841 -15.337 1.00 73.69 89 LEU A O 1
ATOM 682 N N . TYR A 1 90 ? 10.016 8.008 -16.856 1.00 73.75 90 TYR A N 1
ATOM 683 C CA . TYR A 1 90 ? 9.383 8.584 -18.051 1.00 73.75 90 TYR A CA 1
ATOM 684 C C . TYR A 1 90 ? 8.980 7.512 -19.069 1.00 73.75 90 TYR A C 1
ATOM 686 O O . TYR A 1 90 ? 9.040 7.739 -20.277 1.00 73.75 90 TYR A O 1
ATOM 694 N N . GLN A 1 91 ? 8.604 6.327 -18.589 1.00 76.44 91 GLN A N 1
ATOM 695 C CA . GLN A 1 91 ? 8.185 5.240 -19.461 1.00 76.44 91 GLN A CA 1
ATOM 696 C C . GLN A 1 91 ? 6.739 5.465 -19.929 1.00 76.44 91 GLN A C 1
ATOM 698 O O . GLN A 1 91 ? 5.813 5.610 -19.122 1.00 76.44 91 GLN A O 1
ATOM 703 N N . GLY A 1 92 ? 6.552 5.517 -21.250 1.00 75.38 92 GLY A N 1
ATOM 704 C CA . GLY A 1 92 ? 5.231 5.476 -21.879 1.00 75.38 92 GLY A CA 1
ATOM 705 C C . GLY A 1 92 ? 4.634 4.067 -21.841 1.00 75.38 92 GLY A C 1
ATOM 706 O O . GLY A 1 92 ? 5.316 3.112 -21.493 1.00 75.38 92 GLY A O 1
ATOM 707 N N . ALA A 1 93 ? 3.365 3.911 -22.225 1.00 72.94 93 ALA A N 1
ATOM 708 C CA . ALA A 1 93 ? 2.707 2.598 -22.212 1.00 72.94 93 ALA A CA 1
ATOM 709 C C . ALA A 1 93 ? 3.387 1.566 -23.139 1.00 72.94 93 ALA A C 1
ATOM 711 O O . ALA A 1 93 ? 3.363 0.368 -22.862 1.00 72.94 93 ALA A O 1
ATOM 712 N N . GLU A 1 94 ? 4.026 2.024 -24.219 1.00 70.88 94 GLU A N 1
ATOM 713 C CA . GLU A 1 94 ? 4.787 1.162 -25.124 1.00 70.88 94 GLU A CA 1
ATOM 714 C C . GLU A 1 94 ? 6.122 0.742 -24.493 1.00 70.88 94 GLU A C 1
ATOM 716 O O . GLU A 1 94 ? 6.941 1.579 -24.115 1.00 70.88 94 GLU A O 1
ATOM 721 N N . GLY A 1 95 ? 6.3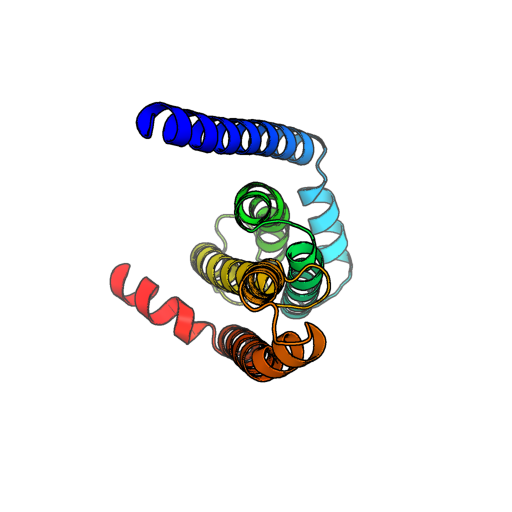44 -0.569 -24.367 1.00 68.19 95 GLY A N 1
ATOM 722 C CA . GLY A 1 95 ? 7.560 -1.137 -23.768 1.00 68.19 95 GLY A CA 1
ATOM 723 C C . GLY A 1 95 ? 7.595 -1.115 -22.236 1.00 68.19 95 GLY A C 1
ATOM 724 O O . GLY A 1 95 ? 8.579 -1.566 -21.657 1.00 68.19 95 GLY A O 1
ATOM 725 N N . ALA A 1 96 ? 6.537 -0.625 -21.583 1.00 80.19 96 ALA A N 1
ATOM 726 C CA . ALA A 1 96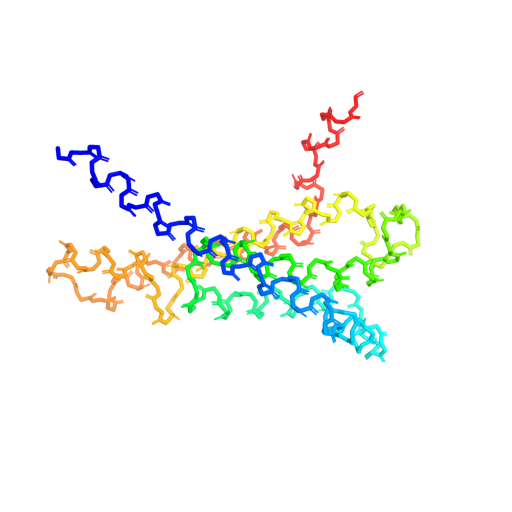 ? 6.401 -0.674 -20.134 1.00 80.19 96 ALA A CA 1
ATOM 727 C C . ALA A 1 96 ? 6.195 -2.109 -19.633 1.00 80.19 96 ALA A C 1
ATOM 729 O O . ALA A 1 96 ? 5.388 -2.851 -20.197 1.00 80.19 96 ALA A O 1
ATOM 730 N N . GLY A 1 97 ? 6.837 -2.469 -18.519 1.00 77.50 97 GLY A N 1
ATOM 731 C CA . GLY A 1 97 ? 6.668 -3.786 -17.889 1.00 77.50 97 GLY A CA 1
ATOM 732 C C . GLY A 1 97 ? 5.215 -4.092 -17.499 1.00 77.50 97 GLY A C 1
ATOM 733 O O . GLY A 1 97 ? 4.780 -5.238 -17.568 1.00 77.50 97 GLY A O 1
ATOM 734 N N . PHE A 1 98 ? 4.438 -3.062 -17.154 1.00 79.12 98 PHE A N 1
ATOM 735 C CA . PHE A 1 98 ? 3.012 -3.191 -16.845 1.00 79.12 98 PHE A CA 1
ATOM 736 C C . PHE A 1 98 ? 2.090 -2.842 -18.026 1.00 79.12 98 PHE A C 1
ATOM 738 O O . PHE A 1 98 ? 0.875 -2.974 -17.902 1.00 79.12 98 PHE A O 1
ATOM 745 N N . GLY A 1 99 ? 2.635 -2.397 -19.167 1.00 78.44 99 GLY A N 1
ATOM 746 C CA . GLY A 1 99 ? 1.852 -1.938 -20.323 1.00 78.44 99 GLY A CA 1
ATOM 747 C C . GLY A 1 99 ? 1.108 -0.614 -20.096 1.00 78.44 99 GLY A C 1
ATOM 748 O O . GLY A 1 99 ? 0.094 -0.354 -20.742 1.00 78.44 99 GLY A O 1
ATOM 749 N N . MET A 1 100 ? 1.575 0.209 -19.150 1.00 81.38 100 MET A N 1
ATOM 750 C CA . MET A 1 100 ? 0.937 1.461 -18.724 1.00 81.38 100 MET A CA 1
ATOM 751 C C . MET A 1 100 ? 1.989 2.557 -18.557 1.00 81.38 100 MET A C 1
ATOM 753 O O . MET A 1 100 ? 3.151 2.261 -18.265 1.00 81.38 100 MET A O 1
ATOM 757 N N . SER A 1 101 ? 1.596 3.825 -18.706 1.00 84.56 101 SER A N 1
ATOM 758 C CA . SER A 1 101 ? 2.526 4.924 -18.426 1.00 84.56 101 SER A CA 1
ATOM 759 C C . SER A 1 101 ? 2.882 4.977 -16.934 1.00 84.56 101 SER A C 1
ATOM 761 O O . SER A 1 101 ? 2.107 4.543 -16.079 1.00 84.56 101 SER A O 1
ATOM 763 N N . THR A 1 102 ? 4.042 5.538 -16.589 1.00 84.88 102 THR A N 1
ATOM 764 C CA . THR A 1 102 ? 4.460 5.673 -15.180 1.00 84.88 102 THR A CA 1
ATOM 765 C C . THR A 1 102 ? 3.466 6.496 -14.342 1.00 84.88 102 THR A C 1
ATOM 767 O O . THR A 1 102 ? 3.289 6.226 -13.153 1.00 84.88 102 THR A O 1
ATOM 770 N N . GLU A 1 103 ? 2.765 7.462 -14.943 1.00 82.75 103 GLU A N 1
ATOM 771 C CA . GLU A 1 103 ? 1.713 8.230 -14.262 1.00 82.75 103 GLU A CA 1
ATOM 772 C C . GLU A 1 103 ? 0.478 7.376 -13.960 1.00 82.75 103 GLU A C 1
ATOM 774 O O . GLU A 1 103 ? -0.039 7.394 -12.840 1.00 82.75 103 GLU A O 1
ATOM 779 N N . GLU A 1 104 ? 0.037 6.580 -14.933 1.00 82.69 104 GLU A N 1
ATOM 780 C CA . GLU A 1 104 ? -1.083 5.655 -14.773 1.00 82.69 104 GLU A CA 1
ATOM 781 C C . GLU A 1 104 ? -0.769 4.577 -13.737 1.00 82.69 104 GLU A C 1
ATOM 783 O O . GLU A 1 104 ? -1.586 4.315 -12.852 1.00 82.69 104 GLU A O 1
ATOM 788 N N . LEU A 1 105 ? 0.445 4.019 -13.788 1.00 87.00 105 LEU A N 1
ATOM 789 C CA . LEU A 1 105 ? 0.941 3.066 -12.801 1.00 87.00 105 LEU A CA 1
ATOM 790 C C . LEU A 1 105 ? 0.923 3.669 -11.394 1.00 87.00 105 LEU A C 1
ATOM 792 O O . LEU A 1 105 ? 0.515 2.997 -10.451 1.00 87.00 105 LEU A O 1
ATOM 796 N N . LYS A 1 106 ? 1.318 4.939 -11.240 1.00 87.56 106 LYS A N 1
ATOM 797 C CA . LYS A 1 106 ? 1.321 5.627 -9.941 1.00 87.56 106 LYS A CA 1
ATOM 798 C C . LYS A 1 106 ? -0.071 5.728 -9.341 1.00 87.56 106 LYS A C 1
ATOM 800 O O . LYS A 1 106 ? -0.252 5.447 -8.157 1.00 87.56 106 LYS A O 1
ATOM 805 N N . ILE A 1 107 ? -1.045 6.139 -10.148 1.00 87.81 107 ILE A N 1
ATOM 806 C CA . ILE A 1 107 ? -2.432 6.291 -9.703 1.00 87.81 107 ILE A CA 1
ATOM 807 C C . ILE A 1 107 ? -3.021 4.920 -9.374 1.00 87.81 107 ILE A C 1
ATOM 809 O O . ILE A 1 107 ? -3.592 4.737 -8.300 1.00 87.81 107 ILE A O 1
ATOM 813 N N . TRP A 1 108 ? -2.841 3.947 -10.265 1.00 87.75 108 TRP A N 1
ATOM 814 C CA . TRP A 1 108 ? -3.364 2.598 -10.087 1.00 87.75 108 TRP A CA 1
ATOM 815 C C . TRP A 1 108 ? -2.760 1.903 -8.863 1.00 87.75 108 TRP A C 1
ATOM 817 O O . TRP A 1 108 ? -3.504 1.392 -8.026 1.00 87.75 108 TRP A O 1
ATOM 827 N N . PHE A 1 109 ? -1.437 1.970 -8.688 1.00 89.44 109 PHE A N 1
ATOM 828 C CA . PHE A 1 109 ? -0.764 1.459 -7.496 1.00 89.44 109 PHE A CA 1
ATOM 829 C C . PHE A 1 109 ? -1.234 2.173 -6.228 1.00 89.44 109 PHE A C 1
ATOM 831 O O . PHE A 1 109 ? -1.517 1.512 -5.236 1.00 89.44 109 PHE A O 1
ATOM 838 N N . GLY A 1 110 ? -1.368 3.502 -6.254 1.00 89.06 110 GLY A N 1
ATOM 839 C CA . GLY A 1 110 ? -1.870 4.263 -5.111 1.00 89.06 110 GLY A CA 1
ATOM 840 C C . GLY A 1 110 ? -3.270 3.818 -4.686 1.00 89.06 110 GLY A C 1
ATOM 841 O O . GLY A 1 110 ? -3.505 3.593 -3.503 1.00 89.06 110 GLY A O 1
ATOM 842 N N . ILE A 1 111 ? -4.183 3.622 -5.644 1.00 89.00 111 ILE A N 1
ATOM 843 C CA . ILE A 1 111 ? -5.543 3.132 -5.374 1.00 89.00 111 ILE A CA 1
ATOM 844 C C . ILE A 1 111 ? -5.506 1.714 -4.795 1.00 89.00 111 ILE A C 1
ATOM 846 O O . ILE A 1 111 ? -6.151 1.457 -3.780 1.00 89.00 111 ILE A O 1
ATOM 850 N N . LEU A 1 112 ? -4.744 0.803 -5.407 1.00 90.06 112 LEU A N 1
ATOM 851 C CA . LEU A 1 112 ? -4.617 -0.574 -4.927 1.00 90.06 112 LEU A CA 1
ATOM 852 C C . LEU A 1 112 ? -4.018 -0.633 -3.520 1.00 90.06 112 LEU A C 1
ATOM 854 O O . LEU A 1 112 ? -4.561 -1.312 -2.653 1.00 90.06 112 LEU A O 1
ATOM 858 N N . ALA A 1 113 ? -2.933 0.103 -3.283 1.00 89.56 113 ALA A N 1
ATOM 859 C CA . ALA A 1 113 ? -2.273 0.163 -1.990 1.00 89.56 113 ALA A CA 1
ATOM 860 C C . ALA A 1 113 ? -3.216 0.719 -0.918 1.00 89.56 113 ALA A C 1
ATOM 862 O O . ALA A 1 113 ? -3.323 0.110 0.138 1.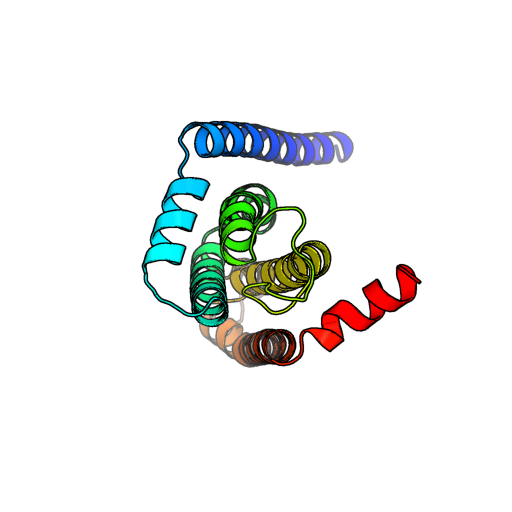00 89.56 113 ALA A O 1
ATOM 863 N N . LEU A 1 114 ? -3.948 1.807 -1.195 1.00 89.19 114 LEU A N 1
ATOM 864 C CA . LEU A 1 114 ? -4.928 2.367 -0.257 1.00 89.19 114 LEU A CA 1
ATOM 865 C C . LEU A 1 114 ? -6.022 1.360 0.106 1.00 89.19 114 LEU A C 1
ATOM 867 O O . LEU A 1 114 ? -6.320 1.183 1.282 1.00 89.19 114 LEU A O 1
ATOM 871 N N . ILE A 1 115 ? -6.587 0.665 -0.882 1.00 88.81 115 ILE A N 1
ATOM 872 C CA . ILE A 1 115 ? -7.609 -0.359 -0.633 1.00 88.81 115 ILE A CA 1
ATOM 873 C C . ILE A 1 115 ? -7.042 -1.497 0.228 1.00 88.81 115 ILE A C 1
ATOM 875 O O . ILE A 1 115 ? -7.682 -1.942 1.178 1.00 88.81 115 ILE A O 1
ATOM 879 N N . VAL A 1 116 ? -5.819 -1.941 -0.064 1.00 88.69 116 VAL A N 1
ATOM 880 C CA . VAL A 1 116 ? -5.141 -2.989 0.708 1.00 88.69 116 VAL A CA 1
ATOM 881 C C . VAL A 1 116 ? -4.834 -2.549 2.143 1.00 88.69 116 VAL A C 1
ATOM 883 O O . VAL A 1 116 ? -4.987 -3.350 3.065 1.00 88.69 116 VAL A O 1
ATOM 886 N N . VAL A 1 117 ? -4.441 -1.290 2.352 1.00 87.44 117 VAL A N 1
ATOM 887 C CA . VAL A 1 117 ? -4.221 -0.722 3.691 1.00 87.44 117 VAL A CA 1
ATOM 888 C C . VAL A 1 117 ? -5.512 -0.787 4.512 1.00 87.44 117 VAL A C 1
ATOM 890 O O . VAL A 1 117 ? -5.500 -1.270 5.642 1.00 87.44 117 VAL A O 1
ATOM 893 N N . GLU A 1 118 ? -6.635 -0.354 3.934 1.00 85.25 118 GLU A N 1
ATOM 894 C CA . GLU A 1 118 ? -7.949 -0.394 4.590 1.00 85.25 118 GLU A CA 1
ATOM 895 C C . GLU A 1 118 ? -8.392 -1.833 4.892 1.00 85.25 118 GLU A C 1
ATOM 897 O O . GLU A 1 118 ? -8.915 -2.125 5.969 1.00 85.25 118 GLU A O 1
ATOM 902 N N . LEU A 1 119 ? -8.113 -2.766 3.977 1.00 85.81 119 LEU A N 1
ATOM 903 C CA . LEU A 1 119 ? -8.358 -4.190 4.190 1.00 85.81 119 LEU A CA 1
ATOM 904 C C . LEU A 1 119 ? -7.538 -4.737 5.373 1.00 85.81 119 LEU A C 1
ATOM 906 O O . LEU A 1 119 ? -8.060 -5.530 6.162 1.00 85.81 119 LEU A O 1
ATOM 910 N N . GLY A 1 120 ? -6.292 -4.291 5.555 1.00 80.94 120 GLY A N 1
ATOM 911 C CA . GLY A 1 120 ? -5.442 -4.662 6.693 1.00 80.94 120 GLY A CA 1
ATOM 912 C C . GLY A 1 120 ? -6.048 -4.312 8.058 1.00 80.94 120 GLY A C 1
ATOM 913 O O . GLY A 1 120 ? -5.946 -5.099 8.998 1.00 80.94 120 GLY A O 1
ATOM 914 N N . LEU A 1 121 ? -6.779 -3.195 8.153 1.00 78.81 121 LEU A N 1
ATOM 915 C CA . LEU A 1 121 ? -7.443 -2.757 9.390 1.00 78.81 121 LEU A CA 1
ATOM 916 C C . LEU A 1 121 ? -8.687 -3.581 9.757 1.00 78.81 121 LEU A C 1
ATOM 918 O O . LEU A 1 121 ? -9.161 -3.525 10.896 1.00 78.81 121 LEU A O 1
ATOM 922 N N . ILE A 1 122 ? -9.227 -4.326 8.794 1.00 78.06 122 ILE A N 1
ATOM 923 C CA . ILE A 1 122 ? -10.447 -5.130 8.926 1.00 78.06 122 ILE A CA 1
ATOM 924 C C . ILE A 1 122 ? -10.103 -6.625 9.080 1.00 78.06 122 ILE A C 1
ATOM 926 O O . ILE A 1 122 ? -10.826 -7.371 9.742 1.00 78.06 122 ILE A O 1
ATOM 930 N N . THR A 1 123 ? -8.985 -7.068 8.496 1.00 75.00 123 THR A N 1
ATOM 931 C CA . THR A 1 123 ? -8.564 -8.476 8.442 1.00 75.00 123 THR A CA 1
ATOM 932 C C . THR A 1 123 ? -7.991 -8.961 9.789 1.00 75.00 123 THR A C 1
ATOM 934 O O . THR A 1 123 ? -7.190 -8.252 10.405 1.00 75.00 123 THR A O 1
ATOM 937 N N . PRO A 1 124 ? -8.353 -10.170 10.272 1.00 61.25 124 PRO A N 1
ATOM 938 C CA . PRO A 1 124 ? -7.775 -10.746 11.493 1.00 61.25 124 PRO A CA 1
ATOM 939 C C . PRO A 1 124 ? -6.289 -11.076 11.284 1.00 61.25 124 PRO A C 1
ATOM 941 O O . PRO A 1 124 ? -5.968 -11.931 10.455 1.00 61.25 124 PRO A O 1
ATOM 944 N N . PRO A 1 125 ? -5.378 -10.333 11.943 1.00 58.50 125 PRO A N 1
ATOM 945 C CA . PRO A 1 125 ? -4.823 -10.676 13.263 1.00 58.50 125 PRO A CA 1
ATOM 946 C C . PRO A 1 125 ? -4.811 -9.525 14.296 1.00 58.50 125 PRO A C 1
ATOM 948 O O . PRO A 1 125 ? -4.843 -9.809 15.490 1.00 58.50 125 PRO A O 1
ATOM 951 N N . VAL A 1 126 ? -4.804 -8.252 13.872 1.00 66.25 126 VAL A N 1
ATOM 952 C CA . VAL A 1 126 ? -4.969 -7.073 14.755 1.00 66.25 126 VAL A CA 1
ATOM 953 C C . VAL A 1 126 ? -6.294 -6.367 14.498 1.00 66.25 126 VAL A C 1
ATOM 955 O O . VAL A 1 126 ? -6.813 -5.784 15.437 1.00 66.25 126 VAL A O 1
ATOM 958 N N . GLY A 1 127 ? -6.845 -6.423 13.271 1.00 69.06 127 GLY A N 1
ATOM 959 C CA . GLY A 1 127 ? -8.223 -6.042 12.918 1.00 69.06 127 GLY A CA 1
ATOM 960 C C . GLY A 1 127 ? -8.774 -4.834 13.674 1.00 69.06 127 GLY A C 1
ATOM 961 O O . GLY A 1 127 ? -9.871 -4.922 14.223 1.00 69.06 127 GLY A O 1
ATOM 962 N N . MET A 1 128 ? -7.991 -3.756 13.788 1.00 74.38 128 MET A N 1
ATOM 963 C CA . MET A 1 128 ? -8.188 -2.711 14.800 1.00 74.38 128 MET A CA 1
ATOM 964 C C . MET A 1 128 ? -9.616 -2.152 14.796 1.00 74.38 128 MET A C 1
ATOM 966 O O . MET A 1 128 ? -10.204 -1.949 15.856 1.00 74.38 128 MET A O 1
ATOM 970 N N . ASN A 1 129 ? -10.216 -2.011 13.611 1.00 77.44 129 ASN A N 1
ATOM 971 C CA . ASN A 1 129 ? -11.597 -1.558 13.455 1.00 77.44 129 ASN A CA 1
ATOM 972 C C . ASN A 1 129 ? -12.606 -2.542 14.078 1.00 77.44 129 ASN A C 1
ATOM 974 O O . ASN A 1 129 ? -13.532 -2.134 14.776 1.00 77.44 129 ASN A O 1
ATOM 978 N N . VAL A 1 130 ? -12.402 -3.847 13.881 1.00 76.44 130 VAL A N 1
ATOM 979 C CA . VAL A 1 130 ? -13.227 -4.924 14.456 1.00 76.44 130 VAL A CA 1
ATOM 980 C C . VAL A 1 130 ? -13.023 -5.028 15.970 1.00 76.44 130 VAL A C 1
ATOM 982 O O . VAL A 1 130 ? -13.986 -5.259 16.702 1.00 76.44 130 VAL A O 1
ATOM 985 N N . PHE A 1 131 ? -11.799 -4.801 16.462 1.00 75.06 131 PHE A N 1
ATOM 986 C CA . PHE A 1 131 ? -11.506 -4.772 17.899 1.00 75.06 131 PHE A CA 1
ATOM 987 C C . PHE A 1 131 ? -12.189 -3.611 18.617 1.00 75.06 131 PHE A C 1
ATOM 989 O O . PHE A 1 131 ? -12.773 -3.824 19.677 1.00 75.06 131 PHE A O 1
ATOM 996 N N . VAL A 1 132 ? -12.177 -2.410 18.033 1.00 77.81 132 VAL A N 1
ATOM 997 C CA . VAL A 1 132 ? -12.881 -1.247 18.597 1.00 77.81 132 VAL A CA 1
ATOM 998 C C . VAL A 1 132 ? -14.389 -1.500 18.662 1.00 77.81 132 VAL A C 1
ATOM 1000 O O . VAL A 1 132 ? -15.012 -1.222 19.683 1.00 77.81 132 VAL A O 1
ATOM 1003 N N . ILE A 1 133 ? -14.977 -2.082 17.613 1.00 78.81 133 ILE A N 1
ATOM 1004 C CA . ILE A 1 133 ? -16.408 -2.422 17.596 1.00 78.81 133 ILE A CA 1
ATOM 1005 C C . ILE A 1 133 ? -16.732 -3.489 18.648 1.00 78.81 133 ILE A C 1
ATOM 1007 O O . ILE A 1 133 ? -17.699 -3.343 19.390 1.00 78.81 133 ILE A O 1
ATOM 1011 N N . SER A 1 134 ? -15.910 -4.534 18.763 1.00 73.50 134 SER A N 1
ATOM 1012 C CA . SER A 1 134 ? -16.100 -5.575 19.778 1.00 73.50 134 SER A CA 1
ATOM 1013 C C . SER A 1 134 ? -15.920 -5.056 21.207 1.00 73.50 134 SER A C 1
ATOM 1015 O O . SER A 1 134 ? -16.521 -5.615 22.115 1.00 73.50 134 SER A O 1
ATOM 1017 N N . ALA A 1 135 ? -15.113 -4.011 21.419 1.00 74.94 135 ALA A N 1
ATOM 1018 C CA . ALA A 1 135 ? -14.957 -3.368 22.723 1.00 74.94 135 ALA A CA 1
ATOM 1019 C C . ALA A 1 135 ? -16.169 -2.500 23.109 1.00 74.94 135 ALA A C 1
ATOM 1021 O O . ALA A 1 135 ? -16.408 -2.282 24.290 1.00 74.94 135 ALA A O 1
ATOM 1022 N N . LEU A 1 136 ? -16.930 -2.007 22.126 1.00 79.19 136 LEU A N 1
ATOM 1023 C CA . LEU A 1 136 ? -18.181 -1.271 22.344 1.00 79.19 136 LEU A CA 1
ATOM 1024 C C . LEU A 1 136 ? -19.391 -2.206 22.511 1.00 79.19 136 LEU A C 1
ATOM 1026 O O . LEU A 1 136 ? -20.370 -1.832 23.152 1.00 79.19 136 LEU A O 1
ATOM 1030 N N . ALA A 1 137 ? -19.334 -3.401 21.920 1.00 76.38 137 ALA A N 1
ATOM 1031 C CA . ALA A 1 137 ? -20.394 -4.404 21.949 1.00 76.38 137 ALA A CA 1
ATOM 1032 C C . ALA A 1 137 ? -20.015 -5.581 22.868 1.00 76.38 137 ALA A C 1
ATOM 1034 O O . ALA A 1 137 ? -19.724 -6.681 22.391 1.00 76.38 137 ALA A O 1
ATOM 1035 N N . GLU A 1 138 ? -20.032 -5.334 24.184 1.00 71.44 138 GLU A N 1
ATOM 1036 C CA . GLU A 1 138 ? -19.623 -6.294 25.229 1.00 71.44 138 GLU A CA 1
ATOM 1037 C C . GLU A 1 138 ? -20.429 -7.612 25.217 1.00 71.44 138 GLU A C 1
ATOM 1039 O O . GLU A 1 138 ? -19.918 -8.650 25.635 1.00 71.44 138 GLU A O 1
ATOM 1044 N N . ASP A 1 139 ? -21.660 -7.597 24.691 1.00 77.31 139 ASP A N 1
ATOM 1045 C CA . ASP A 1 139 ? -22.567 -8.755 24.646 1.00 77.31 139 ASP A CA 1
ATOM 1046 C C . ASP A 1 139 ? -22.268 -9.755 23.510 1.00 77.31 139 ASP A C 1
ATOM 1048 O O . ASP A 1 139 ? -22.839 -10.848 23.475 1.00 77.31 139 ASP A O 1
ATOM 1052 N N . THR A 1 140 ? -21.383 -9.406 22.569 1.00 75.81 140 THR A N 1
ATOM 1053 C CA . THR A 1 140 ? -21.074 -10.240 21.393 1.00 75.81 140 THR A CA 1
ATOM 1054 C C . THR A 1 140 ? -19.653 -10.797 21.451 1.00 75.81 140 THR A C 1
ATOM 1056 O O . THR A 1 140 ? -18.693 -10.026 21.515 1.00 75.81 140 THR A O 1
ATOM 1059 N N . PRO A 1 141 ? -19.463 -12.130 21.360 1.00 79.25 141 PRO A N 1
ATOM 1060 C CA . PRO A 1 141 ? -18.132 -12.715 21.299 1.00 79.25 141 PRO A CA 1
ATOM 1061 C C . PRO A 1 141 ? -17.376 -12.213 20.069 1.00 79.25 141 PRO A C 1
ATOM 1063 O O . PRO A 1 141 ? -17.886 -12.261 18.951 1.00 79.25 141 PRO A O 1
ATOM 1066 N N . MET A 1 142 ? -16.107 -11.849 20.247 1.00 74.50 142 MET A N 1
ATOM 1067 C CA . MET A 1 142 ? -15.235 -11.367 19.168 1.00 74.50 142 MET A CA 1
ATOM 1068 C C . MET A 1 142 ? -15.211 -12.287 17.930 1.00 74.50 142 MET A C 1
ATOM 1070 O O . MET A 1 142 ? -15.129 -11.813 16.799 1.00 74.50 142 MET A O 1
ATOM 1074 N N . SER A 1 143 ? -15.343 -13.605 18.119 1.00 76.38 143 SER A N 1
ATOM 1075 C CA . SER A 1 143 ? -15.432 -14.573 17.016 1.00 76.38 143 SER A CA 1
ATOM 1076 C C . SER A 1 143 ? -16.662 -14.369 16.120 1.00 76.38 143 SER A C 1
ATOM 1078 O O . SER A 1 143 ? -16.566 -14.578 14.909 1.00 76.38 143 SER A O 1
ATOM 1080 N N . GLU A 1 144 ? -17.803 -13.954 16.676 1.00 80.19 144 GLU A N 1
ATOM 1081 C CA . GLU A 1 144 ? -19.009 -13.663 15.894 1.00 80.19 144 GLU A CA 1
ATOM 1082 C C . GLU A 1 144 ? -18.863 -12.360 15.111 1.00 80.19 144 GLU A C 1
ATOM 1084 O O . GLU A 1 144 ? -19.200 -12.320 13.927 1.00 80.19 144 GLU A O 1
ATOM 1089 N N . THR A 1 145 ? -18.248 -11.340 15.715 1.00 78.44 145 THR A N 1
ATOM 1090 C CA . THR A 1 145 ? -17.928 -10.075 15.041 1.00 78.44 145 THR A CA 1
ATOM 1091 C C . THR A 1 145 ? -17.004 -10.307 13.842 1.00 78.44 145 THR A C 1
ATOM 1093 O O . THR A 1 145 ? -17.282 -9.830 12.742 1.00 78.44 145 THR A O 1
ATOM 1096 N N . PHE A 1 146 ? -15.955 -11.123 13.999 1.00 76.06 146 PHE A N 1
ATOM 1097 C CA . PHE A 1 146 ? -15.067 -11.488 12.888 1.00 76.06 146 PHE A CA 1
ATOM 1098 C C . PHE A 1 146 ? -15.780 -12.279 11.784 1.00 76.06 146 PHE A C 1
ATOM 1100 O O . PHE A 1 146 ? -15.539 -12.035 10.601 1.00 76.06 146 PHE A O 1
ATOM 1107 N N . LYS A 1 147 ? -16.696 -13.192 12.134 1.00 79.94 147 LYS A N 1
ATOM 1108 C CA . LYS A 1 147 ? -17.515 -13.906 11.137 1.00 79.94 147 LYS A CA 1
ATOM 1109 C C . LYS A 1 147 ? -18.442 -12.963 10.371 1.00 79.94 147 LYS A C 1
ATOM 1111 O O . LYS A 1 147 ? -18.596 -13.136 9.164 1.00 79.94 147 LYS A O 1
ATOM 1116 N N . GLY A 1 148 ? -19.015 -11.963 11.042 1.00 80.06 148 GLY A N 1
ATOM 1117 C CA . GLY A 1 148 ? -19.854 -10.938 10.413 1.00 80.06 148 GLY A CA 1
ATOM 1118 C C . GLY A 1 148 ? -19.092 -10.041 9.432 1.00 80.06 148 GLY A C 1
ATOM 1119 O O . GLY A 1 148 ? -19.662 -9.576 8.449 1.00 80.06 148 GLY A O 1
ATOM 1120 N N . VAL A 1 149 ? -17.790 -9.854 9.654 1.00 81.06 149 VAL A N 1
ATOM 1121 C CA . VAL A 1 149 ? -16.902 -9.051 8.798 1.00 81.06 149 VAL A CA 1
ATOM 1122 C C . VAL A 1 149 ? -16.338 -9.846 7.611 1.00 81.06 149 VAL A C 1
ATOM 1124 O O . VAL A 1 149 ? -15.985 -9.264 6.586 1.00 81.06 149 VAL A O 1
ATOM 1127 N N . MET A 1 150 ? -16.317 -11.180 7.680 1.00 81.69 150 MET A N 1
ATOM 1128 C CA . MET A 1 150 ? -15.842 -12.038 6.588 1.00 81.69 150 MET A CA 1
ATOM 1129 C C . MET A 1 150 ? -16.462 -11.748 5.198 1.00 81.69 150 MET A C 1
ATOM 1131 O O . MET A 1 150 ? -15.707 -11.712 4.225 1.00 81.69 150 MET A O 1
ATOM 1135 N N . PRO A 1 151 ? -17.781 -11.493 5.036 1.00 83.25 151 PRO A N 1
ATOM 1136 C CA . PRO A 1 151 ? -18.333 -11.095 3.736 1.00 83.25 151 PRO A CA 1
ATOM 1137 C C . PRO A 1 151 ? -17.762 -9.768 3.210 1.00 83.25 151 PRO A C 1
ATOM 1139 O O . PRO A 1 151 ? -17.567 -9.637 2.003 1.00 83.25 151 PRO A O 1
ATOM 1142 N N . PHE A 1 152 ? -17.435 -8.813 4.089 1.00 82.44 152 PHE A N 1
ATOM 1143 C CA . PHE A 1 152 ? -16.765 -7.565 3.702 1.00 82.44 152 PHE A CA 1
ATOM 1144 C C . PHE A 1 152 ? -15.336 -7.815 3.219 1.00 82.44 152 PHE A C 1
ATOM 1146 O O . PHE A 1 152 ? -14.933 -7.265 2.198 1.00 82.44 152 PHE A O 1
ATOM 1153 N N . PHE A 1 153 ? -14.597 -8.692 3.900 1.00 82.81 153 PHE A N 1
ATOM 1154 C CA . PHE A 1 153 ? -13.255 -9.085 3.474 1.00 82.81 153 PHE A CA 1
ATOM 1155 C C . PHE A 1 153 ? -13.260 -9.699 2.066 1.00 82.81 153 PHE A C 1
ATOM 1157 O O . PHE A 1 153 ? -12.454 -9.324 1.218 1.00 82.81 153 PHE A O 1
ATOM 1164 N N . VAL A 1 154 ? -14.205 -10.603 1.786 1.00 84.62 154 VAL A N 1
ATOM 1165 C CA . VAL A 1 154 ? -14.338 -11.223 0.458 1.00 84.62 154 VAL A CA 1
ATOM 1166 C C . VAL A 1 154 ? -14.726 -10.192 -0.606 1.00 84.62 154 VAL A C 1
ATOM 1168 O O . VAL A 1 154 ? -14.179 -10.228 -1.708 1.00 84.62 154 VAL A O 1
ATOM 1171 N N . ALA A 1 155 ? -15.632 -9.262 -0.292 1.00 86.12 155 ALA A N 1
ATOM 1172 C CA . ALA A 1 155 ? -16.016 -8.189 -1.208 1.00 86.12 155 ALA A CA 1
ATOM 1173 C C . ALA A 1 155 ? -14.829 -7.278 -1.566 1.00 86.12 155 ALA A C 1
ATOM 1175 O O . ALA A 1 155 ? -14.649 -6.934 -2.734 1.00 86.12 155 ALA A O 1
ATOM 1176 N N . GLU A 1 156 ? -13.989 -6.937 -0.591 1.00 84.44 156 GLU A N 1
ATOM 1177 C CA . GLU A 1 156 ? -12.781 -6.145 -0.828 1.00 84.44 156 GLU A CA 1
ATOM 1178 C C . GLU A 1 156 ? -11.717 -6.927 -1.611 1.00 84.44 156 GLU A C 1
ATOM 1180 O O . GLU A 1 156 ? -11.123 -6.399 -2.550 1.00 84.44 156 GLU A O 1
ATOM 1185 N N . LEU A 1 157 ? -11.534 -8.220 -1.335 1.00 84.56 157 LEU A N 1
ATOM 1186 C CA . LEU A 1 157 ? -10.609 -9.051 -2.111 1.00 84.56 157 LEU A CA 1
ATOM 1187 C C . LEU A 1 157 ? -11.049 -9.176 -3.581 1.00 84.56 157 LEU A C 1
ATOM 1189 O O . LEU A 1 157 ? -10.227 -9.089 -4.495 1.00 84.56 157 LEU A O 1
ATOM 1193 N N . LEU A 1 158 ? -12.358 -9.316 -3.819 1.00 87.62 158 LEU A N 1
ATOM 1194 C CA . LEU A 1 158 ? -12.951 -9.284 -5.159 1.00 87.62 158 LEU A CA 1
ATOM 1195 C C . LEU A 1 158 ? -12.746 -7.929 -5.837 1.00 87.62 158 LEU A C 1
ATOM 1197 O O . LEU A 1 158 ? -12.422 -7.884 -7.022 1.00 87.62 158 LEU A O 1
ATOM 1201 N N . ARG A 1 159 ? -12.904 -6.827 -5.099 1.00 84.69 159 ARG A N 1
ATOM 1202 C CA . ARG A 1 159 ? -12.660 -5.473 -5.604 1.00 84.69 159 ARG A CA 1
ATOM 1203 C C . ARG A 1 159 ? -11.205 -5.288 -6.028 1.00 84.69 159 ARG A C 1
ATOM 1205 O O . ARG A 1 159 ? -10.966 -4.784 -7.124 1.00 84.69 159 ARG A O 1
ATOM 1212 N N . VAL A 1 160 ? -10.246 -5.725 -5.209 1.00 85.75 160 VAL A N 1
ATOM 1213 C CA . VAL A 1 160 ? -8.813 -5.695 -5.545 1.00 85.75 160 VAL A CA 1
ATOM 1214 C C . VAL A 1 160 ? -8.542 -6.531 -6.793 1.00 85.75 160 VAL A C 1
ATOM 1216 O O . VAL A 1 160 ? -7.920 -6.033 -7.727 1.00 85.75 160 VAL A O 1
ATOM 1219 N N . ALA A 1 161 ? -9.063 -7.759 -6.862 1.00 84.75 161 ALA A N 1
ATOM 1220 C CA . ALA A 1 161 ? -8.901 -8.621 -8.032 1.00 84.75 161 ALA A CA 1
ATOM 1221 C C . ALA A 1 161 ? -9.497 -8.000 -9.308 1.00 84.75 161 ALA A C 1
ATOM 1223 O O . ALA A 1 161 ? -8.887 -8.065 -10.375 1.00 84.75 161 ALA A O 1
ATOM 1224 N N . LEU A 1 162 ? -10.659 -7.350 -9.203 1.00 84.56 162 LEU A N 1
ATOM 1225 C CA . LEU A 1 162 ? -11.317 -6.686 -10.326 1.00 84.56 162 LEU A CA 1
ATOM 1226 C C . LEU A 1 162 ? -10.524 -5.467 -10.807 1.00 84.56 162 LEU A C 1
ATOM 1228 O O . LEU A 1 162 ? -10.343 -5.299 -12.009 1.00 84.56 162 LEU A O 1
ATOM 1232 N N . LEU A 1 163 ? -10.010 -4.645 -9.890 1.00 82.00 163 LEU A N 1
ATOM 1233 C CA . LEU A 1 163 ? -9.150 -3.505 -10.227 1.00 82.00 163 LEU A CA 1
ATOM 1234 C C . LEU A 1 163 ? -7.796 -3.937 -10.792 1.00 82.00 163 LEU A C 1
ATOM 1236 O O . LEU A 1 163 ? -7.206 -3.200 -11.584 1.00 82.00 163 LEU A O 1
ATOM 1240 N N . LEU A 1 164 ? -7.320 -5.122 -10.404 1.00 80.31 164 LEU A N 1
ATOM 1241 C CA . LEU A 1 164 ? -6.093 -5.706 -10.925 1.00 80.31 164 LEU A CA 1
ATOM 1242 C C . LEU A 1 164 ? -6.286 -6.219 -12.360 1.00 80.31 164 LEU A C 1
ATOM 1244 O O . LEU A 1 164 ? -5.452 -5.959 -13.222 1.00 80.31 164 LEU A O 1
ATOM 1248 N N . ALA A 1 165 ? -7.417 -6.876 -12.636 1.00 76.75 165 ALA A N 1
ATOM 1249 C CA . ALA A 1 165 ? -7.768 -7.370 -13.969 1.00 76.75 165 ALA A CA 1
ATOM 1250 C C . ALA A 1 165 ? -8.210 -6.258 -14.939 1.00 76.75 165 ALA A C 1
ATOM 1252 O O . ALA A 1 165 ? -7.964 -6.345 -16.141 1.00 76.75 165 ALA A O 1
ATOM 1253 N N . PHE A 1 166 ? -8.858 -5.207 -14.428 1.00 78.06 166 PHE A N 1
ATOM 1254 C CA . PHE A 1 166 ? -9.397 -4.099 -15.218 1.00 78.06 166 PHE A CA 1
ATOM 1255 C C . PHE A 1 166 ? -8.889 -2.743 -14.704 1.00 78.06 166 PHE A C 1
ATOM 1257 O O . PHE A 1 166 ? -9.674 -1.938 -14.188 1.00 78.06 166 PHE A O 1
ATOM 1264 N N . PRO A 1 167 ? -7.598 -2.418 -14.908 1.00 68.06 167 PRO A N 1
ATOM 1265 C CA . PRO A 1 167 ? -7.046 -1.123 -14.507 1.00 68.06 167 PRO A CA 1
ATOM 1266 C C . PRO A 1 167 ? -7.746 0.061 -15.196 1.00 68.06 167 PRO A C 1
ATOM 1268 O O . PRO A 1 167 ? -7.768 1.173 -14.668 1.00 68.06 167 PRO A O 1
ATOM 1271 N N . ALA A 1 168 ? -8.393 -0.178 -16.342 1.00 64.50 168 ALA A N 1
ATOM 1272 C CA . ALA A 1 168 ? -9.212 0.804 -17.045 1.00 64.50 168 ALA A CA 1
ATOM 1273 C C . ALA A 1 168 ? -10.330 1.404 -16.172 1.00 64.50 168 ALA A C 1
ATOM 1275 O O . ALA A 1 168 ? -10.655 2.572 -16.349 1.00 64.50 168 ALA A O 1
ATOM 1276 N N . VAL A 1 169 ? -10.884 0.662 -15.204 1.00 62.78 169 VAL A N 1
ATOM 1277 C CA . VAL A 1 169 ? -11.914 1.190 -14.288 1.00 62.78 169 VAL A CA 1
ATOM 1278 C C . VAL A 1 169 ? -11.327 2.253 -13.355 1.00 62.78 169 VAL A C 1
ATOM 1280 O O . VAL A 1 169 ? -11.966 3.271 -13.104 1.00 62.78 169 VAL A O 1
ATOM 1283 N N . ALA A 1 170 ? -10.092 2.055 -12.885 1.00 61.94 170 ALA A N 1
ATOM 1284 C CA . ALA A 1 170 ? -9.387 3.027 -12.051 1.00 61.94 170 ALA A CA 1
ATOM 1285 C C . ALA A 1 170 ? -8.898 4.246 -12.853 1.00 61.94 170 ALA A C 1
ATOM 1287 O O . ALA A 1 170 ? -8.843 5.355 -12.327 1.00 61.94 170 ALA A O 1
ATOM 1288 N N . LEU A 1 171 ? -8.552 4.042 -14.127 1.00 64.25 171 LEU A N 1
ATOM 1289 C CA . LEU A 1 171 ? -7.935 5.063 -14.979 1.00 64.25 171 LEU A CA 1
ATOM 1290 C C . LEU A 1 171 ? -8.910 5.826 -15.873 1.00 64.25 171 LEU A C 1
ATOM 1292 O O . LEU A 1 171 ? -8.530 6.849 -16.436 1.00 64.25 171 LEU A O 1
ATOM 1296 N N . TRP A 1 172 ? -10.161 5.378 -15.988 1.00 69.69 172 TRP A N 1
ATOM 1297 C CA . TRP A 1 172 ? -11.163 6.039 -16.823 1.00 69.69 172 TRP A CA 1
ATOM 1298 C C . TRP A 1 172 ? -11.390 7.498 -16.411 1.00 69.69 172 TRP A C 1
ATOM 1300 O O . TRP A 1 172 ? -11.359 8.390 -17.257 1.00 69.69 172 TRP A O 1
ATOM 1310 N N . LEU A 1 173 ? -11.549 7.755 -15.109 1.00 62.78 173 LEU A N 1
ATOM 1311 C CA . LEU A 1 173 ? -11.777 9.107 -14.600 1.00 62.78 173 LEU A CA 1
ATOM 1312 C C . LEU A 1 173 ? -10.522 10.005 -14.704 1.00 62.78 173 LEU A C 1
ATOM 1314 O O . LEU A 1 173 ? -10.658 11.121 -15.204 1.00 62.78 173 LEU A O 1
ATOM 1318 N N . PRO A 1 174 ? -9.303 9.556 -14.326 1.00 66.69 174 PRO A N 1
ATOM 1319 C CA . PRO A 1 174 ? -8.072 10.307 -14.584 1.00 66.69 174 PRO A CA 1
ATOM 1320 C C . PRO A 1 174 ? -7.860 10.668 -16.057 1.00 66.69 174 PRO A C 1
ATOM 1322 O O . PRO A 1 174 ? -7.539 11.815 -16.347 1.00 66.69 174 PRO A O 1
ATOM 1325 N N . ARG A 1 175 ? -8.098 9.733 -16.989 1.00 70.56 175 ARG A N 1
ATOM 1326 C CA . ARG A 1 175 ? -7.952 9.986 -18.433 1.00 70.56 175 ARG A CA 1
ATOM 1327 C C . ARG A 1 175 ? -8.926 11.050 -18.940 1.00 70.56 175 ARG A C 1
ATOM 1329 O O . ARG A 1 175 ? -8.551 11.857 -19.782 1.00 70.56 175 ARG A O 1
ATOM 1336 N N . LEU A 1 176 ? -10.155 11.080 -18.418 1.00 71.19 176 LEU A N 1
ATOM 1337 C CA . LEU A 1 176 ? -11.141 12.108 -18.768 1.00 71.19 176 LEU A CA 1
ATOM 1338 C C . LEU A 1 176 ? -10.800 13.493 -18.207 1.00 71.19 176 LEU A C 1
ATOM 1340 O O . LEU A 1 176 ? -11.132 14.486 -18.840 1.00 71.19 176 LEU A O 1
ATOM 1344 N N . LEU A 1 177 ? -10.159 13.568 -17.037 1.00 67.25 177 LEU A N 1
ATOM 1345 C CA . LEU A 1 177 ? -9.745 14.837 -16.422 1.00 67.25 177 LEU A CA 1
ATOM 1346 C C . LEU A 1 177 ? -8.400 15.357 -16.951 1.00 67.25 177 LEU A C 1
ATOM 1348 O O . LEU A 1 177 ? -8.119 16.543 -16.807 1.00 67.25 177 LEU A O 1
ATOM 1352 N N . SER A 1 178 ? -7.569 14.488 -17.536 1.00 57.34 178 SER A N 1
ATOM 1353 C CA . SER A 1 178 ? -6.322 14.872 -18.211 1.00 57.34 178 SER A CA 1
ATOM 1354 C C . SER A 1 178 ? -6.509 15.224 -19.696 1.00 57.34 178 SER A C 1
ATOM 1356 O O . SER A 1 178 ? -5.510 15.454 -20.377 1.00 57.34 178 SER A O 1
ATOM 1358 N N . SER A 1 179 ? -7.752 15.190 -20.199 1.00 50.41 179 SER A N 1
ATOM 1359 C CA . SER A 1 179 ? -8.163 15.600 -21.554 1.00 50.41 179 SER A CA 1
ATOM 1360 C C . SER A 1 179 ? -8.546 17.077 -21.578 1.00 50.41 179 SER A C 1
ATOM 1362 O O . SER A 1 179 ? -8.213 17.752 -22.576 1.00 50.41 179 SER A O 1
#

pLDDT: mean 81.13, std 7.35, range [50.41, 91.81]

Mean predicted aligned error: 8.38 Å